Protein AF-0000000072995936 (afdb_homodimer)

Radius of gyration: 17.54 Å; Cα contacts (8 Å, |Δi|>4): 555; chains: 2; bounding box: 49×47×36 Å

pLDDT: mean 97.27, std 4.83, range [60.5, 98.94]

Organism: Rhizopus oryzae (NCBI:txid64495)

Foldseek 3Di:
DADPDAAEAEDQDCVQQVCCCCLQQPKDWPDKDDPDVPGKIWTWIDDPRHIYIYTNDPPPDAHQAEDEAEDADQQVSQVSNVVSVADWPAHWDADPVAWTWTWHATPRNYIYIYIYGDD/DADDDAAEAEDQDCVQQVCCCCLQQPKDWPDKDDPDVPGKIWTWIDDPRHIYIYTNDPPPDAHQAEDEAEDADQQVSQVSNVVSVADWPAHFDADPVAWTWTWHATPRNYIYIYIYGDD

Nearest PDB structures (foldseek):
  3itw-assembly1_B-2  TM=7.867E-01  e=3.029E-09  Micromonospora sp. ML1
  5ump-assembly1_B  TM=7.717E-01  e=2.176E-07  Streptomyces sp. CB03234
  3l7t-assembly2_C  TM=7.768E-01  e=1.686E-07  Streptococcus mutans
  5ujp-assembly1_B  TM=8.161E-01  e=2.030E-06  Streptomyces sp. CB03234
  2i7r-assembly1_B  TM=6.938E-01  e=8.358E-08  Streptococcus pneumoniae

InterPro domains:
  IPR000335 Bleomycin resistance protein [PF19581] (3-118)
  IPR000335 Bleomycin resistance protein [cd08349] (6-114)
  IPR029068 Glyoxalase/Bleomycin resistance protein/Dihydroxybiphenyl dioxygenase [G3DSA:3.10.180.10] (2-119)
  IPR029068 Glyoxalase/Bleomycin resistance protein/Dihydroxybiphenyl dioxygenase [SSF54593] (8-118)
  IPR037523 Vicinal oxygen chelate (VOC), core domain [PS51819] (1-117)

Sequence (238 aa):
MPQTVIPQLRMRHADTSLPFYVQGLGFVVDWEHRFEPGFPLFAQLTRDGQTLFLTEHTGDCEVGGAVYFIVEDGDALHRAFSAANVPIEQPPHDTEWGSREMLLRDPDGNRLRFATHADMPQTVIPQLRMRHADTSLPFYVQGLGFVVDWEHRFEPGFPLFAQLTRDGQTLFLTEHTGDCEVGGAVYFIVEDGDALHRAFSAANVPIEQPPHDTEWGSREMLLRDPDGNRLRFATHAD

Structure (mmCIF, N/CA/C/O backbone):
data_AF-0000000072995936-model_v1
#
loop_
_entity.id
_entity.type
_entity.pdbx_description
1 polymer 'Bleomycin resistance protein'
#
loop_
_atom_site.group_PDB
_atom_site.id
_atom_site.type_symbol
_atom_site.label_atom_id
_atom_site.label_alt_id
_atom_site.label_comp_id
_atom_site.label_asym_id
_atom_site.label_entity_id
_atom_site.label_seq_id
_atom_site.pdbx_PDB_ins_code
_atom_site.Cartn_x
_atom_site.Cartn_y
_atom_site.Cartn_z
_atom_site.occupancy
_atom_site.B_iso_or_equiv
_atom_site.auth_seq_id
_atom_site.auth_comp_id
_atom_site.auth_asym_id
_atom_site.auth_atom_id
_atom_site.pdbx_PDB_model_num
ATOM 1 N N . MET A 1 1 ? 5.805 -7.297 16.078 1 70.06 1 MET A N 1
ATOM 2 C CA . MET A 1 1 ? 6.309 -7.969 14.875 1 70.06 1 MET A CA 1
ATOM 3 C C . MET A 1 1 ? 6.617 -6.965 13.773 1 70.06 1 MET A C 1
ATOM 5 O O . MET A 1 1 ? 5.996 -5.902 13.703 1 70.06 1 MET A O 1
ATOM 9 N N . PRO A 1 2 ? 7.664 -7.191 13.07 1 90.19 2 PRO A N 1
ATOM 10 C CA . PRO A 1 2 ? 8.023 -6.242 12.016 1 90.19 2 PRO A CA 1
ATOM 11 C C . PRO A 1 2 ? 6.977 -6.16 10.906 1 90.19 2 PRO A C 1
ATOM 13 O O . PRO A 1 2 ? 6.234 -7.121 10.688 1 90.19 2 PRO A O 1
ATOM 16 N N . GLN A 1 3 ? 6.742 -4.996 10.414 1 97.06 3 GLN A N 1
ATOM 17 C CA . GLN A 1 3 ? 5.855 -4.797 9.273 1 97.06 3 GLN A CA 1
ATOM 18 C C . GLN A 1 3 ? 6.332 -5.582 8.055 1 97.06 3 GLN A C 1
ATOM 20 O O . GLN A 1 3 ? 7.5 -5.484 7.672 1 97.06 3 GLN A O 1
ATOM 25 N N . THR A 1 4 ? 5.422 -6.395 7.434 1 98.19 4 THR A N 1
ATOM 26 C CA . THR A 1 4 ? 5.844 -7.234 6.316 1 98.19 4 THR A CA 1
ATOM 27 C C . THR A 1 4 ? 5.121 -6.832 5.035 1 98.19 4 THR A C 1
ATOM 29 O O . THR A 1 4 ? 5.316 -7.453 3.984 1 98.19 4 THR A O 1
ATOM 32 N N . VAL A 1 5 ? 4.234 -5.887 5.062 1 98.69 5 VAL A N 1
ATOM 33 C CA . VAL A 1 5 ? 3.574 -5.285 3.908 1 98.69 5 VAL A CA 1
ATOM 34 C C . VAL A 1 5 ? 3.896 -3.795 3.846 1 98.69 5 VAL A C 1
ATOM 36 O O . VAL A 1 5 ? 3.578 -3.045 4.773 1 98.69 5 VAL A O 1
ATOM 39 N N . ILE A 1 6 ? 4.5 -3.412 2.832 1 98.88 6 ILE A N 1
ATOM 40 C CA . ILE A 1 6 ? 4.914 -2.016 2.746 1 98.88 6 ILE A CA 1
ATOM 41 C C . ILE A 1 6 ? 4.352 -1.391 1.472 1 98.88 6 ILE A C 1
ATOM 43 O O . ILE A 1 6 ? 4.754 -1.757 0.365 1 98.88 6 ILE A O 1
ATOM 47 N N . PRO A 1 7 ? 3.412 -0.45 1.623 1 98.94 7 PRO A N 1
ATOM 48 C CA . PRO A 1 7 ? 2.949 0.264 0.431 1 98.94 7 PRO A CA 1
ATOM 49 C C . PRO A 1 7 ? 4.027 1.162 -0.174 1 98.94 7 PRO A C 1
ATOM 51 O O . PRO A 1 7 ? 4.84 1.733 0.556 1 98.94 7 PRO A O 1
ATOM 54 N N . GLN A 1 8 ? 4.035 1.207 -1.42 1 98.94 8 GLN A N 1
ATOM 55 C CA . GLN A 1 8 ? 4.887 2.127 -2.17 1 98.94 8 GLN A CA 1
ATOM 56 C C . GLN A 1 8 ? 4.055 3.189 -2.881 1 98.94 8 GLN A C 1
ATOM 58 O O . GLN A 1 8 ? 3.127 2.863 -3.623 1 98.94 8 GLN A O 1
ATOM 63 N N . LEU A 1 9 ? 4.363 4.43 -2.645 1 98.94 9 LEU A N 1
ATOM 64 C CA . LEU A 1 9 ? 3.646 5.527 -3.285 1 98.94 9 LEU A CA 1
ATOM 65 C C . LEU A 1 9 ? 4.566 6.305 -4.223 1 98.94 9 LEU A C 1
ATOM 67 O O . LEU A 1 9 ? 5.738 6.527 -3.902 1 98.94 9 LEU A O 1
ATOM 71 N N . ARG A 1 10 ? 4.016 6.695 -5.344 1 98.88 10 ARG A N 1
ATOM 72 C CA . ARG A 1 10 ? 4.738 7.477 -6.344 1 98.88 10 ARG A CA 1
ATOM 73 C C . ARG A 1 10 ? 4.801 8.945 -5.949 1 98.88 10 ARG A C 1
ATOM 75 O O . ARG A 1 10 ? 3.791 9.531 -5.543 1 98.88 10 ARG A O 1
ATOM 82 N N . MET A 1 11 ? 5.879 9.5 -5.98 1 98.44 11 MET A N 1
ATOM 83 C CA . MET A 1 11 ? 6.039 10.953 -5.961 1 98.44 11 MET A CA 1
ATOM 84 C C . MET A 1 11 ? 6.637 11.453 -7.27 1 98.44 11 MET A C 1
ATOM 86 O O . MET A 1 11 ? 7.574 10.852 -7.801 1 98.44 11 MET A O 1
ATOM 90 N N . ARG A 1 12 ? 6.176 12.555 -7.836 1 98.44 12 ARG A N 1
ATOM 91 C CA . ARG A 1 12 ? 6.719 13.133 -9.062 1 98.44 12 ARG A CA 1
ATOM 92 C C . ARG A 1 12 ? 7.926 14.016 -8.758 1 98.44 12 ARG A C 1
ATOM 94 O O . ARG A 1 12 ? 8.875 14.062 -9.539 1 98.44 12 ARG A O 1
ATOM 101 N N . HIS A 1 13 ? 7.809 14.75 -7.633 1 97.7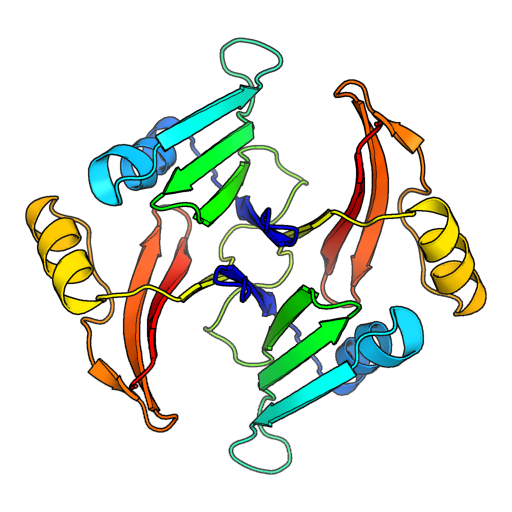5 13 HIS A N 1
ATOM 102 C CA . HIS A 1 13 ? 8.867 15.656 -7.207 1 97.75 13 HIS A CA 1
ATOM 103 C C . HIS A 1 13 ? 9.148 15.516 -5.715 1 97.75 13 HIS A C 1
ATOM 105 O O . HIS A 1 13 ? 8.352 15.961 -4.887 1 97.75 13 HIS A O 1
ATOM 111 N N . ALA A 1 14 ? 10.289 14.969 -5.449 1 97.88 14 ALA A N 1
ATOM 112 C CA . ALA A 1 14 ? 10.656 14.711 -4.059 1 97.88 14 ALA A CA 1
ATOM 113 C C . ALA A 1 14 ? 10.688 16 -3.254 1 97.88 14 ALA A C 1
ATOM 115 O O . ALA A 1 14 ? 10.305 16.031 -2.082 1 97.88 14 ALA A O 1
ATOM 116 N N . ASP A 1 15 ? 11.125 17.078 -3.869 1 97.12 15 ASP A N 1
ATOM 117 C CA . ASP A 1 15 ? 11.305 18.359 -3.188 1 97.12 15 ASP A CA 1
ATOM 118 C C . ASP A 1 15 ? 9.977 18.875 -2.639 1 97.12 15 ASP A C 1
ATOM 120 O O . ASP A 1 15 ? 9.953 19.625 -1.66 1 97.12 15 ASP A O 1
ATOM 124 N N . THR A 1 16 ? 8.938 18.484 -3.248 1 97.56 16 THR A N 1
ATOM 125 C CA . THR A 1 16 ? 7.617 18.922 -2.814 1 97.56 16 THR A CA 1
ATOM 126 C C . THR A 1 16 ? 6.961 17.859 -1.939 1 97.56 16 THR A C 1
ATOM 128 O O . THR A 1 16 ? 6.328 18.172 -0.932 1 97.56 16 THR A O 1
ATOM 131 N N . SER A 1 17 ? 7.137 16.625 -2.244 1 98.5 17 SER A N 1
ATOM 132 C CA . SER A 1 17 ? 6.41 15.539 -1.594 1 98.5 17 SER A CA 1
ATOM 133 C C . SER A 1 17 ? 7.031 15.18 -0.247 1 98.5 17 SER A C 1
ATOM 135 O O . SER A 1 17 ? 6.316 14.953 0.731 1 98.5 17 SER A O 1
ATOM 137 N N . LEU A 1 18 ? 8.32 15.109 -0.203 1 98.5 18 LEU A N 1
ATOM 138 C CA . LEU A 1 18 ? 8.977 14.641 1.011 1 98.5 18 LEU A CA 1
ATOM 139 C C . LEU A 1 18 ? 8.664 15.555 2.189 1 98.5 18 LEU A C 1
ATOM 141 O O . LEU A 1 18 ? 8.328 15.078 3.275 1 98.5 18 LEU A O 1
ATOM 145 N N . PRO A 1 19 ? 8.695 16.938 2.039 1 98.69 19 PRO A N 1
ATOM 146 C CA . PRO A 1 19 ? 8.328 17.812 3.156 1 98.69 19 PRO A CA 1
ATOM 147 C C . PRO A 1 19 ? 6.895 17.594 3.631 1 98.69 19 PRO A C 1
ATOM 149 O O . PRO A 1 19 ? 6.609 17.734 4.824 1 98.69 19 PRO A O 1
ATOM 152 N N . PHE A 1 20 ? 6.031 17.297 2.723 1 98.88 20 PHE A N 1
ATOM 153 C CA . PHE A 1 20 ? 4.66 16.984 3.105 1 98.88 20 PHE A CA 1
ATOM 154 C C . PHE A 1 20 ? 4.625 15.844 4.109 1 98.88 20 PHE A C 1
ATOM 156 O O . PHE A 1 20 ? 3.943 15.922 5.133 1 98.88 20 PHE A O 1
ATOM 163 N N . TYR A 1 21 ? 5.336 14.781 3.906 1 98.88 21 TYR A N 1
ATOM 164 C CA . TYR A 1 21 ? 5.328 13.602 4.762 1 98.88 21 TYR A CA 1
ATOM 165 C C . TYR A 1 21 ? 6.121 13.852 6.039 1 98.88 21 TYR A C 1
ATOM 167 O O . TYR A 1 21 ? 5.711 13.43 7.125 1 98.88 21 TYR A O 1
ATOM 175 N N . VAL A 1 22 ? 7.254 14.508 5.938 1 98.81 22 VAL A N 1
ATOM 176 C CA . VAL A 1 22 ? 8.164 14.648 7.07 1 98.81 22 VAL A CA 1
ATOM 177 C C . VAL A 1 22 ? 7.707 15.805 7.957 1 98.81 22 VAL A C 1
ATOM 179 O O . VAL A 1 22 ? 7.371 15.602 9.125 1 98.81 22 VAL A O 1
ATOM 182 N N . GLN A 1 23 ? 7.609 17 7.398 1 98.56 23 GLN A N 1
ATOM 183 C CA . GLN A 1 23 ? 7.215 18.156 8.172 1 98.56 23 GLN A CA 1
ATOM 184 C C . GLN A 1 23 ? 5.707 18.172 8.422 1 98.56 23 GLN A C 1
ATOM 186 O O . GLN A 1 23 ? 5.254 18.562 9.508 1 98.56 23 GLN A O 1
ATOM 191 N N . GLY A 1 24 ? 4.965 17.75 7.492 1 98.69 24 GLY A N 1
ATOM 192 C CA . GLY A 1 24 ? 3.514 17.797 7.594 1 98.69 24 GLY A CA 1
ATOM 193 C C . GLY A 1 24 ? 2.936 16.672 8.422 1 98.69 24 GLY A C 1
ATOM 194 O O . GLY A 1 24 ? 2.16 16.906 9.352 1 98.69 24 GLY A O 1
ATOM 195 N N . LEU A 1 25 ? 3.344 15.477 8.078 1 98.81 25 LEU A N 1
ATOM 196 C CA . LEU A 1 25 ? 2.652 14.32 8.641 1 98.81 25 LEU A CA 1
ATOM 197 C C . LEU A 1 25 ? 3.453 13.719 9.789 1 98.81 25 LEU A C 1
ATOM 199 O O . LEU A 1 25 ? 2.953 12.852 10.508 1 98.81 25 LEU A O 1
ATOM 203 N N . GLY A 1 26 ? 4.688 14.078 9.914 1 98.69 26 GLY A N 1
ATOM 204 C CA . GLY A 1 26 ? 5.469 13.625 11.055 1 98.69 26 GLY A CA 1
ATOM 205 C C . GLY A 1 26 ? 6.211 12.328 10.781 1 98.69 26 GLY A C 1
ATOM 206 O O . GLY A 1 26 ? 6.688 11.672 11.711 1 98.69 26 GLY A O 1
ATOM 207 N N . PHE A 1 27 ? 6.301 11.914 9.539 1 98.88 27 PHE A N 1
ATOM 208 C CA . PHE A 1 27 ? 7.137 10.773 9.195 1 98.88 27 PHE A CA 1
ATOM 209 C C . PHE A 1 27 ? 8.617 11.117 9.359 1 98.88 27 PHE A C 1
ATOM 211 O O . PHE A 1 27 ? 9 12.281 9.234 1 98.88 27 PHE A O 1
ATOM 218 N N . VAL A 1 28 ? 9.359 10.086 9.594 1 98.75 28 VAL A N 1
ATOM 219 C CA . VAL A 1 28 ? 10.812 10.203 9.609 1 98.75 28 VAL A CA 1
ATOM 220 C C . VAL A 1 28 ? 11.414 9.406 8.453 1 98.75 28 VAL A C 1
ATOM 222 O O . VAL A 1 28 ? 10.938 8.312 8.133 1 98.75 28 VAL A O 1
ATOM 225 N N . VAL A 1 29 ? 12.445 9.953 7.836 1 98.81 29 VAL A N 1
ATOM 226 C CA . VAL A 1 29 ? 13.172 9.227 6.797 1 98.81 29 VAL A CA 1
ATOM 227 C C . VAL A 1 29 ? 14.133 8.227 7.434 1 98.81 29 VAL A C 1
ATOM 229 O O . VAL A 1 29 ? 15.039 8.609 8.172 1 98.81 29 VAL A O 1
ATOM 232 N N . ASP A 1 30 ? 13.891 7.012 7.121 1 98.75 30 ASP A N 1
ATOM 233 C CA . ASP A 1 30 ? 14.797 5.988 7.629 1 98.75 30 ASP A CA 1
ATOM 234 C C . ASP A 1 30 ? 16.078 5.938 6.801 1 98.75 30 ASP A C 1
ATOM 236 O O . ASP A 1 30 ? 17.188 5.855 7.355 1 98.75 30 ASP A O 1
ATOM 240 N N . TRP A 1 31 ? 15.906 5.855 5.527 1 98.31 31 TRP A N 1
ATOM 241 C CA . TRP A 1 31 ? 17.016 5.891 4.578 1 98.31 31 TRP A CA 1
ATOM 242 C C . TRP A 1 31 ? 16.531 6.348 3.201 1 98.31 31 TRP A C 1
ATOM 244 O O . TRP A 1 31 ? 15.336 6.301 2.906 1 98.31 31 TRP A O 1
ATOM 254 N N . GLU A 1 32 ? 17.453 6.855 2.422 1 97.81 32 GLU A N 1
ATOM 255 C CA . GLU A 1 32 ? 17.25 7.316 1.053 1 97.81 32 GLU A CA 1
ATOM 256 C C . GLU A 1 32 ? 18.266 6.703 0.103 1 97.81 32 GLU A C 1
ATOM 258 O O . GLU A 1 32 ? 19.391 6.398 0.506 1 97.81 32 GLU A O 1
ATOM 263 N N . HIS A 1 33 ? 17.781 6.492 -1.025 1 97.38 33 HIS A N 1
ATOM 264 C CA . HIS A 1 33 ? 18.703 6.062 -2.078 1 97.38 33 HIS A CA 1
ATOM 265 C C . HIS A 1 33 ? 18.531 6.914 -3.332 1 97.38 33 HIS A C 1
ATOM 267 O O . HIS A 1 33 ? 17.422 7.141 -3.793 1 97.38 33 HIS A O 1
ATOM 273 N N . ARG A 1 34 ? 19.672 7.434 -3.91 1 96.25 34 ARG A N 1
ATOM 274 C CA . ARG A 1 34 ? 19.828 8.086 -5.203 1 96.25 34 ARG A CA 1
ATOM 275 C C . ARG A 1 34 ? 21.094 7.621 -5.914 1 96.25 34 ARG A C 1
ATOM 277 O O . ARG A 1 34 ? 22.141 7.496 -5.289 1 96.25 34 ARG A O 1
ATOM 284 N N . PHE A 1 35 ? 20.906 7.406 -7.207 1 95.25 35 PHE A N 1
ATOM 285 C CA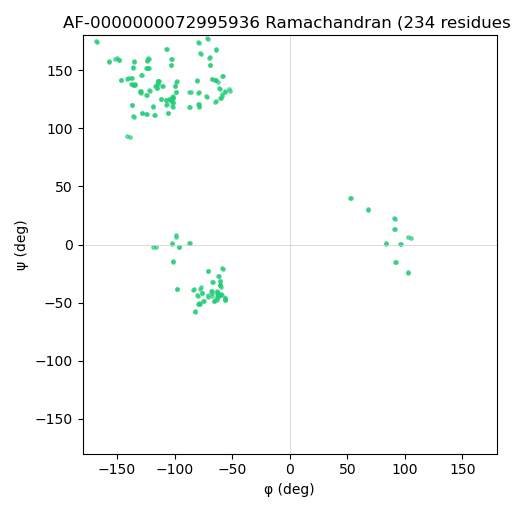 . PHE A 1 35 ? 22.109 7.004 -7.941 1 95.25 35 PHE A CA 1
ATOM 286 C C . PHE A 1 35 ? 23.109 8.148 -8.008 1 95.25 35 PHE A C 1
ATOM 288 O O . PHE A 1 35 ? 24.312 7.93 -7.848 1 95.25 35 PHE A O 1
ATOM 295 N N . GLU A 1 36 ? 22.641 9.344 -8.25 1 95.5 36 GLU A N 1
ATOM 296 C CA . GLU A 1 36 ? 23.422 10.578 -8.281 1 95.5 36 GLU A CA 1
ATOM 297 C C . GLU A 1 36 ? 22.562 11.781 -7.898 1 95.5 36 GLU A C 1
ATOM 299 O O . GLU A 1 36 ? 21.328 11.703 -7.91 1 95.5 36 GLU A O 1
ATOM 304 N N . PRO A 1 37 ? 23.328 12.844 -7.496 1 93.31 37 PRO A N 1
ATOM 305 C CA . PRO A 1 37 ? 22.547 14.047 -7.227 1 93.31 37 PRO A CA 1
ATOM 306 C C . PRO A 1 37 ? 21.625 14.422 -8.383 1 93.31 37 PRO A C 1
ATOM 308 O O . PRO A 1 37 ? 22.031 14.375 -9.547 1 93.31 37 PRO A O 1
ATOM 311 N N . GLY A 1 38 ? 20.422 14.695 -8.125 1 93.25 38 GLY A N 1
ATOM 312 C CA . GLY A 1 38 ? 19.469 15.117 -9.133 1 93.25 38 GLY A CA 1
ATOM 313 C C . GLY A 1 38 ? 18.688 13.953 -9.734 1 93.25 38 GLY A C 1
ATOM 314 O O . GLY A 1 38 ? 17.734 14.164 -10.484 1 93.25 38 GLY A O 1
ATOM 315 N N . PHE A 1 39 ? 19.172 12.734 -9.508 1 97 39 PHE A N 1
ATOM 316 C CA . PHE A 1 39 ? 18.453 11.562 -9.992 1 97 39 PHE A CA 1
ATOM 317 C C . PHE A 1 39 ? 17.266 11.25 -9.094 1 97 39 PHE A C 1
ATOM 319 O O . PHE A 1 39 ? 17.172 11.758 -7.973 1 97 39 PHE A O 1
ATOM 326 N N . PRO A 1 40 ? 16.359 10.43 -9.578 1 98.19 40 PRO A N 1
ATOM 327 C CA . PRO A 1 40 ? 15.141 10.133 -8.805 1 98.19 40 PRO A CA 1
ATOM 328 C C . PRO A 1 40 ? 15.445 9.531 -7.441 1 98.19 40 PRO A C 1
ATOM 330 O O . PRO A 1 40 ? 16.359 8.719 -7.309 1 98.19 40 PRO A O 1
ATOM 333 N N . LEU A 1 41 ? 14.656 9.875 -6.551 1 98.62 41 LEU A N 1
ATOM 334 C CA . LEU A 1 41 ? 14.82 9.477 -5.156 1 98.62 41 LEU A CA 1
ATOM 335 C C . LEU A 1 41 ? 13.914 8.305 -4.816 1 98.62 41 LEU A C 1
ATOM 337 O O . LEU A 1 41 ? 12.75 8.273 -5.227 1 98.62 41 LEU A O 1
ATOM 341 N N . PHE A 1 42 ? 14.445 7.336 -4.094 1 98.75 42 PHE A N 1
ATOM 342 C CA . PHE A 1 42 ? 13.68 6.336 -3.357 1 98.75 42 PHE A CA 1
ATOM 343 C C . PHE A 1 42 ? 13.898 6.48 -1.855 1 98.75 42 PHE A C 1
ATOM 345 O O . PHE A 1 42 ? 15.031 6.648 -1.401 1 98.75 42 PHE A O 1
ATOM 352 N N . ALA A 1 43 ? 12.859 6.438 -1.034 1 98.81 43 ALA A N 1
ATOM 353 C CA . ALA A 1 43 ? 13 6.629 0.406 1 98.81 43 ALA A CA 1
ATOM 354 C C . ALA A 1 43 ? 12.094 5.68 1.18 1 98.81 43 ALA A C 1
ATOM 356 O O . ALA A 1 43 ? 10.977 5.391 0.744 1 98.81 43 ALA A O 1
ATOM 357 N N . GLN A 1 44 ? 12.57 5.195 2.291 1 98.88 44 GLN A N 1
ATOM 358 C CA . GLN A 1 44 ? 11.727 4.57 3.303 1 98.88 44 GLN A CA 1
ATOM 359 C C . GLN A 1 44 ? 11.414 5.547 4.438 1 98.88 44 GLN A C 1
ATOM 361 O O . GLN A 1 44 ? 12.32 6.211 4.953 1 98.88 44 GLN A O 1
ATOM 366 N N . LEU A 1 45 ? 10.148 5.652 4.801 1 98.94 45 LEU A N 1
ATOM 367 C CA . LEU A 1 45 ? 9.703 6.504 5.895 1 98.94 45 LEU A CA 1
ATOM 368 C C . LEU A 1 45 ? 8.953 5.688 6.945 1 98.94 45 LEU A C 1
ATOM 370 O O . LEU A 1 45 ? 8.305 4.691 6.617 1 98.94 45 LEU A O 1
ATOM 374 N N . THR A 1 46 ? 9 6.148 8.172 1 98.75 46 THR A N 1
ATOM 375 C CA . THR A 1 46 ? 8.234 5.531 9.25 1 98.75 46 THR A CA 1
ATOM 376 C C . THR A 1 46 ? 7.59 6.594 10.133 1 98.75 46 THR A C 1
ATOM 378 O O . THR A 1 46 ? 8.18 7.652 10.367 1 98.75 46 THR A O 1
ATOM 381 N N . ARG A 1 47 ? 6.512 6.426 10.594 1 98.38 47 ARG A N 1
ATOM 382 C CA . ARG A 1 47 ? 5.832 7.172 11.648 1 98.38 47 ARG A CA 1
ATOM 383 C C . ARG A 1 47 ? 5.121 6.23 12.609 1 98.38 47 ARG A C 1
ATOM 385 O O . ARG A 1 47 ? 4.258 5.449 12.203 1 98.38 47 ARG A O 1
ATOM 392 N N . ASP A 1 48 ? 5.492 6.277 13.891 1 96.81 48 ASP A N 1
ATOM 393 C CA . ASP A 1 48 ? 4.871 5.465 14.938 1 96.81 48 ASP A CA 1
ATOM 394 C C . ASP A 1 48 ? 4.863 3.986 14.555 1 96.81 48 ASP A C 1
ATOM 396 O O . ASP A 1 48 ? 3.84 3.312 14.672 1 96.81 48 ASP A O 1
ATOM 400 N N . GLY A 1 49 ? 5.953 3.549 13.969 1 96.88 49 GLY A N 1
ATOM 401 C CA . GLY A 1 49 ? 6.145 2.145 13.641 1 96.88 49 GLY A CA 1
ATOM 402 C C . GLY A 1 49 ? 5.5 1.745 12.328 1 96.88 49 GLY A C 1
ATOM 403 O O . GLY A 1 49 ? 5.547 0.577 11.938 1 96.88 49 GLY A O 1
ATOM 404 N N . GLN A 1 50 ? 4.867 2.65 11.602 1 98.56 50 GLN A N 1
ATOM 405 C CA . GLN A 1 50 ? 4.238 2.359 10.32 1 98.56 50 GLN A CA 1
ATOM 406 C C . GLN A 1 50 ? 5.117 2.818 9.156 1 98.56 50 GLN A C 1
ATOM 408 O O . GLN A 1 50 ? 5.461 4 9.062 1 98.56 50 GLN A O 1
ATOM 413 N N . THR A 1 51 ? 5.41 1.92 8.234 1 98.81 51 THR A N 1
ATOM 414 C CA . THR A 1 51 ? 6.414 2.127 7.199 1 98.81 51 THR A CA 1
ATOM 415 C C . THR A 1 51 ? 5.754 2.258 5.828 1 98.81 51 THR A C 1
ATOM 417 O O . THR A 1 51 ? 4.824 1.518 5.508 1 98.81 51 THR A O 1
ATOM 420 N N . LEU A 1 52 ? 6.195 3.189 5.047 1 98.69 52 LEU A N 1
ATOM 421 C CA . LEU A 1 52 ? 5.875 3.232 3.627 1 98.69 52 LEU A CA 1
ATOM 422 C C . LEU A 1 52 ? 7.113 3.549 2.797 1 98.69 52 LEU A C 1
ATOM 424 O O . LEU A 1 52 ? 8.109 4.039 3.328 1 98.69 52 LEU A O 1
ATOM 428 N N . PHE A 1 53 ? 7.094 3.193 1.547 1 98.94 53 PHE A N 1
ATOM 429 C CA . PHE A 1 53 ? 8.07 3.615 0.555 1 98.94 53 PHE A CA 1
ATOM 430 C C . PHE A 1 53 ? 7.535 4.777 -0.275 1 98.94 53 PHE A C 1
ATOM 432 O O . PHE A 1 53 ? 6.363 4.789 -0.65 1 98.94 53 PHE A O 1
ATOM 439 N N . LEU A 1 54 ? 8.391 5.711 -0.562 1 98.94 54 LEU A N 1
ATOM 440 C CA . LEU A 1 54 ? 8.148 6.742 -1.569 1 98.94 54 LEU A CA 1
ATOM 441 C C . LEU A 1 54 ? 9.156 6.625 -2.709 1 98.94 54 LEU A C 1
ATOM 443 O O . LEU A 1 54 ? 10.352 6.422 -2.473 1 98.94 54 LEU A O 1
ATOM 447 N N . THR A 1 55 ? 8.672 6.75 -3.922 1 98.88 55 THR A N 1
ATOM 448 C CA . THR A 1 55 ? 9.594 6.605 -5.043 1 98.88 55 THR A CA 1
ATOM 449 C C . THR A 1 55 ? 9.344 7.691 -6.086 1 98.88 55 THR A C 1
ATOM 451 O O . THR A 1 55 ? 8.203 7.953 -6.461 1 98.88 55 THR A O 1
ATOM 454 N N . GLU A 1 56 ? 10.414 8.234 -6.57 1 98.75 56 GLU A N 1
ATOM 455 C CA . GLU A 1 56 ? 10.391 9.203 -7.664 1 98.75 56 GLU A CA 1
ATOM 456 C C . GLU A 1 56 ? 10.641 8.523 -9.008 1 98.75 56 GLU A C 1
ATOM 458 O O . GLU A 1 56 ? 10.633 9.18 -10.047 1 98.75 56 GLU A O 1
ATOM 463 N N . HIS A 1 57 ? 10.875 7.223 -8.992 1 98.25 57 HIS A N 1
ATOM 464 C CA . HIS A 1 57 ? 11.242 6.496 -10.203 1 98.25 57 HIS A CA 1
ATOM 465 C C . HIS A 1 57 ? 10.016 6.199 -11.062 1 98.25 57 HIS A C 1
ATOM 467 O O . HIS A 1 57 ? 9.094 5.512 -10.617 1 98.25 57 HIS A O 1
ATOM 473 N N . THR A 1 58 ? 10.133 6.73 -12.266 1 96.88 58 THR A N 1
ATOM 474 C CA . THR A 1 58 ? 9.117 6.328 -13.234 1 96.88 58 THR A CA 1
ATOM 475 C C . THR A 1 58 ? 9.164 4.82 -13.477 1 96.88 58 THR A C 1
ATOM 477 O O . THR A 1 58 ? 10.25 4.246 -13.602 1 96.88 58 THR A O 1
ATOM 480 N N . GLY A 1 59 ? 8.086 4.191 -13.492 1 96.56 59 GLY A N 1
ATOM 481 C CA . GLY A 1 59 ? 8.062 2.758 -13.742 1 96.56 59 GLY A CA 1
ATOM 482 C C . GLY A 1 59 ? 7.859 1.933 -12.492 1 96.56 59 GLY A C 1
ATOM 483 O O . GLY A 1 59 ? 7.465 0.767 -12.562 1 96.56 59 GLY A O 1
ATOM 484 N N . ASP A 1 60 ? 8.227 2.516 -11.344 1 98.19 60 ASP A N 1
ATOM 485 C CA . ASP A 1 60 ? 8.008 1.812 -10.078 1 98.19 60 ASP A CA 1
ATOM 486 C C . ASP A 1 60 ? 6.52 1.644 -9.797 1 98.19 60 ASP A C 1
ATOM 488 O O . ASP A 1 60 ? 6.082 0.571 -9.375 1 98.19 60 ASP A O 1
ATOM 492 N N . CYS A 1 61 ? 5.766 2.678 -9.914 1 98.75 61 CYS A N 1
ATOM 493 C CA . CYS A 1 61 ? 4.316 2.744 -9.758 1 98.75 61 CYS A CA 1
ATOM 494 C C . CYS A 1 61 ? 3.773 4.074 -10.266 1 98.75 61 CYS A C 1
ATOM 496 O O . CYS A 1 61 ? 4.535 4.918 -10.742 1 98.75 61 CYS A O 1
ATOM 498 N N . GLU A 1 62 ? 2.467 4.219 -10.289 1 98.69 62 GLU A N 1
ATOM 499 C CA . GLU A 1 62 ? 1.805 5.434 -10.758 1 98.69 62 GLU A CA 1
ATOM 500 C C . GLU A 1 62 ? 1.325 6.293 -9.594 1 98.69 62 GLU A C 1
ATOM 502 O O . GLU A 1 62 ? 1.184 5.801 -8.469 1 98.69 62 GLU A O 1
ATOM 507 N N . VAL A 1 63 ? 1.091 7.609 -9.844 1 98.69 63 VAL A N 1
ATOM 508 C CA . VAL A 1 63 ? 0.527 8.484 -8.828 1 98.69 63 VAL A CA 1
ATOM 509 C C . VAL A 1 63 ? -0.928 8.109 -8.562 1 98.69 63 VAL A C 1
ATOM 511 O O . VAL A 1 63 ? -1.55 7.414 -9.375 1 98.69 63 VAL A O 1
ATOM 514 N N . GLY A 1 64 ? -1.438 8.531 -7.438 1 98.75 64 GLY A N 1
ATOM 515 C CA . GLY A 1 64 ? -2.832 8.273 -7.113 1 98.75 64 GLY A CA 1
ATOM 516 C C . GLY A 1 64 ? -3.037 6.977 -6.348 1 98.75 64 GLY A C 1
ATOM 517 O O . GLY A 1 64 ? -4.098 6.355 -6.441 1 98.75 64 GLY A O 1
ATOM 518 N N . GLY A 1 65 ? -2.016 6.477 -5.668 1 98.88 65 GLY A N 1
ATOM 519 C CA . GLY A 1 65 ? -2.16 5.316 -4.805 1 98.88 65 GLY A CA 1
ATOM 520 C C . GLY A 1 65 ? -2.936 5.609 -3.535 1 98.88 65 GLY A C 1
ATOM 521 O O . GLY A 1 65 ? -3.375 6.742 -3.318 1 98.88 65 GLY A O 1
ATOM 522 N N . ALA A 1 66 ? -3.152 4.574 -2.715 1 98.94 66 ALA A N 1
ATOM 523 C CA . ALA A 1 66 ? -3.908 4.742 -1.476 1 98.94 66 ALA A CA 1
ATOM 524 C C . ALA A 1 66 ? -3.389 3.809 -0.385 1 98.94 66 ALA A C 1
ATOM 526 O O . ALA A 1 66 ? -3.039 2.656 -0.659 1 98.94 66 ALA A O 1
ATOM 527 N N . VAL A 1 67 ? -3.359 4.312 0.79 1 98.94 67 VAL A N 1
ATOM 528 C CA . VAL A 1 67 ? -2.943 3.562 1.972 1 98.94 67 VAL A CA 1
ATOM 529 C C . VAL A 1 67 ? -3.922 3.818 3.115 1 98.94 67 VAL A C 1
ATOM 531 O O . VAL A 1 67 ? -4.359 4.953 3.324 1 98.94 67 VAL A O 1
ATOM 534 N N . TYR A 1 68 ? -4.258 2.791 3.816 1 98.88 68 TYR A N 1
ATOM 535 C CA . TYR A 1 68 ? -5.074 2.811 5.023 1 98.88 68 TYR A CA 1
ATOM 536 C C . TYR A 1 68 ? -4.223 2.574 6.266 1 98.88 68 TYR A C 1
ATOM 538 O O . TYR A 1 68 ? -3.662 1.491 6.441 1 98.88 68 TYR A O 1
ATOM 546 N N . PHE A 1 69 ? -4.113 3.594 7.109 1 98.81 69 PHE A N 1
ATOM 547 C CA . PHE A 1 69 ? -3.354 3.514 8.352 1 98.81 69 PHE A CA 1
ATOM 548 C C . PHE A 1 69 ? -4.285 3.314 9.539 1 98.81 69 PHE A C 1
ATOM 550 O O . PHE A 1 69 ? -5.18 4.129 9.781 1 98.81 69 PHE A O 1
ATOM 557 N N . ILE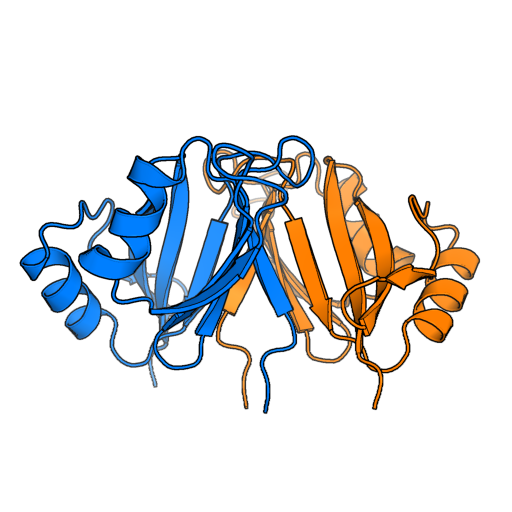 A 1 70 ? -4.082 2.26 10.273 1 98.56 70 ILE A N 1
ATOM 558 C CA . ILE A 1 70 ? -4.773 2.088 11.547 1 98.56 70 ILE A CA 1
ATOM 559 C C . ILE A 1 70 ? -3.977 2.764 12.664 1 98.56 70 ILE A C 1
ATOM 561 O O . ILE A 1 70 ? -2.824 2.408 12.914 1 98.56 70 ILE A O 1
ATOM 565 N N . VAL A 1 71 ? -4.562 3.746 13.297 1 98.38 71 VAL A N 1
ATOM 566 C CA . VAL A 1 71 ? -3.848 4.539 14.297 1 98.38 71 VAL A CA 1
ATOM 567 C C . VAL A 1 71 ? -4.598 4.5 15.625 1 98.38 71 VAL A C 1
ATOM 569 O O . VAL A 1 71 ? -5.789 4.176 15.664 1 98.38 71 VAL A O 1
ATOM 572 N N . GLU A 1 72 ? -3.91 4.781 16.672 1 96.81 72 GLU A N 1
ATOM 573 C CA . GLU A 1 72 ? -4.484 4.711 18 1 96.81 72 GLU A CA 1
ATOM 574 C C . GLU A 1 72 ? -5.484 5.84 18.234 1 96.81 72 GLU A C 1
ATOM 576 O O . GLU A 1 72 ? -6.539 5.629 18.844 1 96.81 72 GLU A O 1
ATOM 581 N N . ASP A 1 73 ? -5.141 7.023 17.859 1 97.75 73 ASP A N 1
ATOM 582 C CA . ASP A 1 73 ? -5.93 8.219 18.125 1 97.75 73 ASP A CA 1
ATOM 583 C C . ASP A 1 73 ? -5.945 9.148 16.906 1 97.75 73 ASP A C 1
ATOM 585 O O . ASP A 1 73 ? -5.121 10.062 16.797 1 97.75 73 ASP A O 1
ATOM 589 N N . GLY A 1 74 ? -6.996 8.969 16.047 1 98.19 74 GLY A N 1
ATOM 590 C CA . GLY A 1 74 ? -7.121 9.758 14.836 1 98.19 74 GLY A CA 1
ATOM 591 C C . GLY A 1 74 ? -7.383 11.227 15.102 1 98.19 74 GLY A C 1
ATOM 592 O O . GLY A 1 74 ? -6.945 12.086 14.336 1 98.19 74 GLY A O 1
ATOM 593 N N . ASP A 1 75 ? -8.086 11.516 16.172 1 98.38 75 ASP A N 1
ATOM 594 C CA . ASP A 1 75 ? -8.375 12.898 16.516 1 98.38 75 ASP A CA 1
ATOM 595 C C . ASP A 1 75 ? -7.109 13.641 16.922 1 98.38 75 ASP A C 1
ATOM 597 O O . ASP A 1 75 ? -6.926 14.812 16.578 1 98.38 75 ASP A O 1
ATOM 601 N N . ALA A 1 76 ? -6.273 12.953 17.656 1 98.31 76 ALA A N 1
ATOM 602 C CA . ALA A 1 76 ? -4.992 13.555 18.031 1 98.31 76 ALA A CA 1
ATOM 603 C C . ALA A 1 76 ? -4.141 13.836 16.797 1 98.31 76 ALA A C 1
ATOM 605 O O . ALA A 1 76 ? -3.504 14.883 16.688 1 98.31 76 ALA A O 1
ATOM 606 N N . LEU A 1 77 ? -4.105 12.914 15.867 1 98.38 77 LEU A N 1
ATOM 60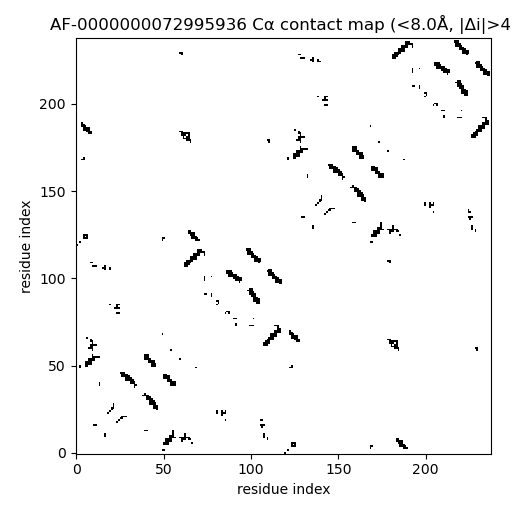7 C CA . LEU A 1 77 ? -3.367 13.125 14.625 1 98.38 77 LEU A CA 1
ATOM 608 C C . LEU A 1 77 ? -3.939 14.297 13.844 1 98.38 77 LEU A C 1
ATOM 610 O O . LEU A 1 77 ? -3.189 15.094 13.273 1 98.38 77 LEU A O 1
ATOM 614 N N . HIS A 1 78 ? -5.242 14.336 13.828 1 98.62 78 HIS A N 1
ATOM 615 C CA . HIS A 1 78 ? -5.898 15.445 13.148 1 98.62 78 HIS A CA 1
ATOM 616 C C . HIS A 1 78 ? -5.434 16.797 13.703 1 98.62 78 HIS A C 1
ATOM 618 O O . HIS A 1 78 ? -5.121 17.703 12.945 1 98.62 78 HIS A O 1
ATOM 624 N N . ARG A 1 79 ? -5.426 16.891 14.969 1 98.62 79 ARG A N 1
ATOM 625 C CA . ARG A 1 79 ? -4.961 18.125 15.602 1 98.62 79 ARG A CA 1
ATOM 626 C C . ARG A 1 79 ? -3.518 18.422 15.219 1 98.62 79 ARG A C 1
ATOM 628 O O . ARG A 1 79 ? -3.184 19.562 14.883 1 98.62 79 ARG A O 1
ATOM 635 N N . ALA A 1 80 ? -2.693 17.406 15.219 1 98.56 80 ALA A N 1
ATOM 636 C CA . ALA A 1 80 ? -1.286 17.578 14.875 1 98.56 80 ALA A CA 1
ATOM 637 C C . ALA A 1 80 ? -1.131 18.031 13.422 1 98.56 80 ALA A C 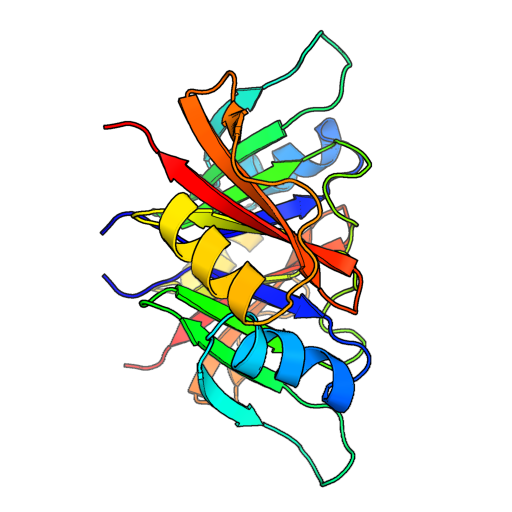1
ATOM 639 O O . ALA A 1 80 ? -0.355 18.938 13.125 1 98.56 80 ALA A O 1
ATOM 640 N N . PHE A 1 81 ? -1.838 17.375 12.516 1 98.69 81 PHE A N 1
ATOM 641 C CA . PHE A 1 81 ? -1.766 17.703 11.102 1 98.69 81 PHE A CA 1
ATOM 642 C C . PHE A 1 81 ? -2.266 19.109 10.844 1 98.69 81 PHE A C 1
ATOM 644 O O . PHE A 1 81 ? -1.693 19.844 10.031 1 98.69 81 PHE A O 1
ATOM 651 N N . SER A 1 82 ? -3.328 19.5 11.508 1 98.25 82 SER A N 1
ATOM 652 C CA . SER A 1 82 ? -3.873 20.844 11.383 1 98.25 82 SER A CA 1
ATOM 653 C C . SER A 1 82 ? -2.873 21.891 11.859 1 98.25 82 SER A C 1
ATOM 655 O O . SER A 1 82 ? -2.68 22.922 11.211 1 98.25 82 SER A O 1
ATOM 657 N N . ALA A 1 83 ? -2.291 21.625 12.938 1 98.25 83 ALA A N 1
ATOM 658 C CA . ALA A 1 83 ? -1.294 22.531 13.492 1 98.25 83 ALA A CA 1
ATOM 659 C C . ALA A 1 83 ? -0.12 22.703 12.531 1 98.25 83 ALA A C 1
ATOM 661 O O . ALA A 1 83 ? 0.507 23.766 12.492 1 98.25 83 ALA A O 1
ATOM 662 N N . ALA A 1 84 ? 0.122 21.688 11.82 1 98.31 84 ALA A N 1
ATOM 663 C CA . ALA A 1 84 ? 1.204 21.719 10.836 1 98.31 84 ALA A CA 1
ATOM 664 C C . ALA A 1 84 ? 0.72 22.266 9.5 1 98.31 84 ALA A C 1
ATOM 666 O O . ALA A 1 84 ? 1.457 22.25 8.516 1 98.31 84 ALA A O 1
ATOM 667 N N . ASN A 1 85 ? -0.526 22.641 9.414 1 97.81 85 ASN A N 1
ATOM 668 C CA . ASN A 1 85 ? -1.147 23.25 8.242 1 97.81 85 ASN A CA 1
ATOM 669 C C . ASN A 1 85 ? -1.248 22.266 7.082 1 97.81 85 ASN A C 1
ATOM 671 O O . ASN A 1 85 ? -1.093 22.641 5.918 1 97.81 85 ASN A O 1
ATOM 675 N N . VAL A 1 86 ? -1.386 20.969 7.414 1 98.56 86 VAL A N 1
ATOM 676 C CA . VAL A 1 86 ? -1.641 19.953 6.398 1 98.56 86 VAL A CA 1
ATOM 677 C C . VAL A 1 86 ? -3.078 20.078 5.895 1 98.56 86 VAL A C 1
ATOM 679 O O . VAL A 1 86 ? -4.016 20.141 6.691 1 98.56 86 VAL A O 1
ATOM 682 N N . PRO A 1 87 ? -3.242 20.172 4.527 1 97.69 87 PRO A N 1
ATOM 683 C CA . PRO A 1 87 ? -4.617 20.156 4.031 1 97.69 87 PRO A CA 1
ATOM 684 C C . PRO A 1 87 ? -5.32 18.828 4.293 1 97.69 87 PRO A C 1
ATOM 686 O O . PRO A 1 87 ? -4.816 17.766 3.893 1 97.69 87 PRO A O 1
ATOM 689 N N . ILE A 1 88 ? -6.426 18.844 4.973 1 98.38 88 ILE A N 1
ATOM 690 C CA . ILE A 1 88 ? -7.207 17.656 5.281 1 98.38 88 ILE A CA 1
ATOM 691 C C . ILE A 1 88 ? -8.477 17.641 4.43 1 98.38 88 ILE A C 1
ATOM 693 O O . ILE A 1 88 ? -9.281 18.578 4.48 1 98.38 88 ILE A O 1
ATOM 697 N N . GLU A 1 89 ? -8.602 16.625 3.678 1 98.25 89 GLU A N 1
ATOM 698 C CA . GLU A 1 89 ? -9.734 16.531 2.76 1 98.25 89 GLU A CA 1
ATOM 699 C C . GLU A 1 89 ? -11.016 16.188 3.502 1 98.25 89 GLU A C 1
ATOM 701 O O . GLU A 1 89 ? -12.07 16.766 3.229 1 98.25 89 GLU A O 1
ATOM 706 N N . GLN A 1 90 ? -10.992 15.195 4.344 1 98.56 90 GLN A N 1
ATOM 707 C CA . GLN A 1 90 ? -12.109 14.805 5.203 1 98.56 90 GLN A CA 1
ATOM 708 C C . GLN A 1 90 ? -11.664 14.695 6.656 1 98.56 90 GLN A C 1
ATOM 710 O O . GLN A 1 90 ? -10.859 13.836 7.008 1 98.56 90 GLN A O 1
ATOM 715 N N . PRO A 1 91 ? -12.172 15.586 7.477 1 98.5 91 PRO A N 1
ATOM 716 C CA . PRO A 1 91 ? -11.828 15.469 8.898 1 98.5 91 PRO A CA 1
ATOM 717 C C . PRO A 1 91 ? -12.352 14.18 9.523 1 98.5 91 PRO A C 1
ATOM 719 O O . PRO A 1 91 ? -13.18 13.484 8.93 1 98.5 91 PRO A O 1
ATOM 722 N N . PRO A 1 92 ? -11.859 13.898 10.727 1 98.56 92 PRO A N 1
ATOM 723 C CA . PRO A 1 92 ? -12.32 12.664 11.367 1 98.56 92 PRO A CA 1
ATOM 724 C C . PRO A 1 92 ? -13.836 12.594 11.508 1 98.56 92 PRO A C 1
ATOM 726 O O . PRO A 1 92 ? -14.469 13.57 11.906 1 98.56 92 PRO A O 1
ATOM 729 N N . HIS A 1 93 ? -14.336 11.523 11.117 1 98.44 93 HIS A N 1
ATOM 730 C CA . HIS A 1 93 ? -15.758 11.234 11.25 1 98.44 93 HIS A CA 1
ATOM 731 C C . HIS A 1 93 ? -16 9.742 11.445 1 98.44 93 HIS A C 1
ATOM 733 O O . HIS A 1 93 ? -15.172 8.914 11.07 1 98.44 93 HIS A O 1
ATOM 739 N N . ASP A 1 94 ? -17.141 9.445 11.992 1 97.94 94 ASP A N 1
ATOM 740 C CA . ASP A 1 94 ? -17.516 8.047 12.203 1 97.94 94 ASP A CA 1
ATOM 741 C C . ASP A 1 94 ? -18.047 7.43 10.914 1 97.94 94 ASP A C 1
ATOM 743 O O . ASP A 1 94 ? -18.797 8.078 10.172 1 97.94 94 ASP A O 1
ATOM 747 N N . THR A 1 95 ? -17.672 6.172 10.711 1 96.75 95 THR A N 1
ATOM 748 C CA . THR A 1 95 ? -18.125 5.492 9.5 1 96.75 95 THR A CA 1
ATOM 749 C C . THR A 1 95 ? -19.188 4.449 9.836 1 96.75 95 THR A C 1
ATOM 751 O O . THR A 1 95 ? -19.344 4.066 11 1 96.75 95 THR A O 1
ATOM 754 N N . GLU A 1 96 ? -19.828 3.953 8.859 1 91.94 96 GLU A N 1
ATOM 755 C CA . GLU A 1 96 ? -20.859 2.936 9.016 1 91.94 96 GLU A CA 1
ATOM 756 C C . GLU A 1 96 ? -20.266 1.592 9.422 1 91.94 96 GLU A C 1
ATOM 758 O O . GLU A 1 96 ? -20.938 0.761 10.023 1 91.94 96 GLU A O 1
ATOM 763 N N . TRP A 1 97 ? -19.047 1.448 9.125 1 92.5 97 TRP A N 1
ATOM 764 C CA . TRP A 1 97 ? -18.422 0.162 9.406 1 92.5 97 TRP A CA 1
ATOM 765 C C . TRP A 1 97 ? -17.641 0.214 10.719 1 92.5 97 TRP A C 1
ATOM 767 O O . TRP A 1 97 ? -16.891 -0.714 11.039 1 92.5 97 TRP A O 1
ATOM 777 N N . GLY A 1 98 ? -17.703 1.244 11.461 1 94.31 98 GLY A N 1
ATOM 778 C CA . GLY A 1 98 ? -17.312 1.217 12.859 1 94.31 98 GLY A CA 1
ATOM 779 C C . GLY A 1 98 ? -15.977 1.878 13.117 1 94.31 98 GLY A C 1
ATOM 780 O O . GLY A 1 98 ? -15.445 1.81 14.227 1 94.31 98 GLY A O 1
ATOM 781 N N . SER A 1 99 ? -15.359 2.496 12.125 1 96.88 99 SER A N 1
ATOM 782 C CA . SER A 1 99 ? -14.117 3.23 12.328 1 96.88 99 SER A CA 1
ATOM 783 C C . SER A 1 99 ? -14.367 4.734 12.359 1 96.88 99 SER A C 1
ATOM 785 O O . SER A 1 99 ? -15.438 5.203 11.984 1 96.88 99 SER A O 1
ATOM 787 N N . ARG A 1 100 ? -13.508 5.461 13.008 1 98.44 100 ARG A N 1
ATOM 788 C CA . ARG A 1 100 ? -13.375 6.91 12.875 1 98.44 100 ARG A CA 1
ATOM 789 C C . ARG A 1 100 ? -12.18 7.27 12 1 98.44 100 ARG A C 1
ATOM 791 O O . ARG A 1 100 ? -11.047 6.906 12.305 1 98.44 100 ARG A O 1
ATOM 798 N N . GLU A 1 101 ? -12.453 7.957 10.891 1 98.69 101 GLU A N 1
ATOM 799 C CA . GLU A 1 101 ? -11.375 8.055 9.906 1 98.69 101 GLU A CA 1
ATOM 800 C C . GLU A 1 101 ? -11.258 9.469 9.352 1 98.69 101 GLU A C 1
ATOM 802 O O . GLU A 1 101 ? -12.242 10.211 9.32 1 98.69 101 GLU A O 1
ATOM 807 N N . MET A 1 102 ? -10.094 9.844 8.938 1 98.75 102 MET A N 1
ATOM 808 C CA . MET A 1 102 ? -9.812 11.062 8.18 1 98.75 102 MET A CA 1
ATOM 809 C C . MET A 1 102 ? -9.094 10.727 6.871 1 98.75 102 MET A C 1
ATOM 811 O O . MET A 1 102 ? -8.414 9.711 6.773 1 98.75 102 MET A O 1
ATOM 815 N N . LEU A 1 103 ? -9.281 11.555 5.871 1 98.81 103 LEU A N 1
ATOM 816 C CA . LEU A 1 103 ? -8.68 11.367 4.559 1 98.81 103 LEU A CA 1
ATOM 817 C C . LEU A 1 103 ? -7.863 12.594 4.156 1 98.81 103 LEU A C 1
ATOM 819 O O . LEU A 1 103 ? -8.336 13.727 4.289 1 98.81 103 LEU A O 1
ATOM 823 N N . LEU A 1 104 ? -6.652 12.312 3.773 1 98.44 104 LEU A N 1
ATOM 824 C CA . LEU A 1 104 ? -5.793 13.32 3.174 1 98.44 104 LEU A CA 1
ATOM 825 C C . LEU A 1 104 ? -5.32 12.883 1.792 1 98.44 104 LEU A C 1
ATOM 827 O O . LEU A 1 104 ? -5.316 11.688 1.48 1 98.44 104 LEU A O 1
ATOM 831 N N . ARG A 1 105 ? -4.879 13.875 1.011 1 98.56 105 ARG A N 1
ATOM 832 C CA . ARG A 1 105 ? -4.176 13.625 -0.245 1 98.56 105 ARG A CA 1
ATOM 833 C C . ARG A 1 105 ? -2.795 14.273 -0.233 1 98.56 105 ARG A C 1
ATOM 835 O O . ARG A 1 105 ? -2.646 15.422 0.173 1 98.56 105 ARG A O 1
ATOM 842 N N . ASP A 1 106 ? -1.835 13.508 -0.628 1 98.75 106 ASP A N 1
ATOM 843 C CA . ASP A 1 106 ? -0.499 14.094 -0.707 1 98.75 106 ASP A CA 1
ATOM 844 C C . ASP A 1 106 ? -0.336 14.922 -1.978 1 98.75 106 ASP A C 1
ATOM 846 O O . ASP A 1 106 ? -1.249 14.992 -2.803 1 98.75 106 ASP A O 1
ATOM 850 N N . PRO A 1 107 ? 0.74 15.617 -2.186 1 98.5 107 PRO A N 1
ATOM 851 C CA . PRO A 1 107 ? 0.913 16.531 -3.318 1 98.5 107 PRO A CA 1
ATOM 852 C C . PRO A 1 107 ? 0.77 15.836 -4.668 1 98.5 107 PRO A C 1
ATOM 854 O O . PRO A 1 107 ? 0.536 16.484 -5.688 1 98.5 107 PRO A O 1
ATOM 857 N N . ASP A 1 108 ? 0.926 14.5 -4.711 1 98.5 108 ASP A N 1
ATOM 858 C CA . ASP A 1 108 ? 0.901 13.75 -5.965 1 98.5 108 ASP A CA 1
ATOM 859 C C . ASP A 1 108 ? -0.438 13.047 -6.152 1 98.5 108 ASP A C 1
ATOM 861 O O . ASP A 1 108 ? -0.613 12.281 -7.105 1 98.5 108 ASP A O 1
ATOM 865 N N . GLY A 1 109 ? -1.306 13.234 -5.227 1 98.5 109 GLY A N 1
ATOM 866 C CA . GLY A 1 109 ? -2.65 12.703 -5.367 1 98.5 109 GLY A CA 1
ATOM 867 C C . GLY A 1 109 ? -2.838 11.367 -4.684 1 98.5 109 GLY A C 1
ATOM 868 O O . GLY A 1 109 ? -3.904 10.758 -4.781 1 98.5 109 GLY A O 1
ATOM 869 N N . ASN A 1 110 ? -1.833 10.844 -4.047 1 98.88 110 ASN A N 1
ATOM 870 C CA . ASN A 1 110 ? -2.012 9.641 -3.246 1 98.88 110 ASN A CA 1
ATOM 871 C C . ASN A 1 110 ? -2.932 9.883 -2.055 1 98.88 110 ASN A C 1
ATOM 873 O O . ASN A 1 110 ? -2.857 10.938 -1.413 1 98.88 110 ASN A O 1
ATOM 877 N N . ARG A 1 111 ? -3.754 8.93 -1.735 1 98.88 111 ARG A N 1
ATOM 878 C CA . ARG A 1 111 ? -4.734 9.062 -0.665 1 98.88 111 ARG A CA 1
ATOM 879 C C . ARG A 1 111 ? -4.266 8.352 0.6 1 98.88 111 ARG A C 1
ATOM 881 O O . ARG A 1 111 ? -3.885 7.18 0.555 1 98.88 111 ARG A O 1
ATOM 888 N N . LEU A 1 112 ? -4.273 9.031 1.644 1 98.94 112 LEU A N 1
ATOM 889 C CA . LEU A 1 112 ? -3.895 8.531 2.961 1 98.94 112 LEU A CA 1
ATOM 890 C C . LEU A 1 112 ? -5.074 8.602 3.926 1 98.94 112 LEU A C 1
ATOM 892 O O . LEU A 1 112 ? -5.543 9.688 4.273 1 98.94 112 LEU A O 1
ATOM 896 N N . ARG A 1 113 ? -5.562 7.477 4.297 1 98.88 113 ARG A N 1
ATOM 897 C CA . ARG A 1 113 ? -6.637 7.391 5.281 1 98.88 113 ARG A CA 1
ATOM 898 C C . ARG A 1 113 ? -6.105 6.93 6.637 1 98.88 113 ARG A C 1
ATOM 900 O O . ARG A 1 113 ? -5.379 5.938 6.719 1 98.88 113 ARG A O 1
ATOM 907 N N . PHE A 1 114 ? -6.363 7.684 7.613 1 98.88 114 PHE A N 1
ATOM 908 C CA . PHE A 1 114 ? -6.035 7.328 8.984 1 98.88 114 PHE A CA 1
ATOM 909 C C . PHE A 1 114 ? -7.293 6.965 9.773 1 98.88 114 PHE A C 1
ATOM 911 O O . PHE A 1 114 ? -8.234 7.762 9.844 1 98.88 114 PHE A O 1
ATOM 918 N N . ALA A 1 115 ? -7.277 5.805 10.328 1 98.75 115 ALA A N 1
ATOM 919 C CA . ALA A 1 115 ? -8.492 5.277 10.938 1 98.75 115 ALA A CA 1
ATOM 920 C C . ALA A 1 115 ? -8.219 4.777 12.359 1 98.75 115 ALA A C 1
ATOM 922 O O . ALA A 1 115 ? -7.227 4.09 12.602 1 98.75 115 ALA A O 1
ATOM 923 N N . THR A 1 116 ? -9.055 5.168 13.258 1 98.5 116 THR A N 1
ATOM 924 C CA . THR A 1 116 ? -9.125 4.578 14.594 1 98.5 116 THR A CA 1
ATOM 925 C C . THR A 1 116 ? -10.32 3.639 14.703 1 98.5 116 THR A C 1
ATOM 927 O O . THR A 1 116 ? -11.445 4.016 14.367 1 98.5 116 THR A O 1
ATOM 930 N N . HIS A 1 117 ? -9.984 2.408 15.078 1 92.94 117 HIS A N 1
ATOM 931 C CA . HIS A 1 117 ? -11.07 1.451 15.25 1 92.94 117 HIS A CA 1
ATOM 932 C C . HIS A 1 117 ? -11.648 1.512 16.656 1 92.94 117 HIS A C 1
ATOM 934 O O . HIS A 1 117 ? -10.906 1.699 17.625 1 92.94 117 HIS A O 1
ATOM 940 N N . ALA A 1 118 ? -12.93 1.59 16.703 1 78.38 118 ALA A N 1
ATOM 941 C CA . ALA A 1 118 ? -13.625 1.631 18 1 78.38 118 ALA A CA 1
ATOM 942 C C . ALA A 1 118 ? -13.32 0.385 18.828 1 78.38 118 ALA A C 1
ATOM 944 O O . ALA A 1 118 ? -13.117 -0.7 18.266 1 78.38 118 ALA A O 1
ATOM 945 N N . ASP A 1 119 ? -12.82 0.522 20.172 1 60.5 119 ASP A N 1
ATOM 946 C CA . ASP A 1 119 ? -12.641 -0.57 21.125 1 60.5 119 ASP A CA 1
ATOM 947 C C . ASP A 1 119 ? -13.883 -1.449 21.188 1 60.5 119 ASP A C 1
ATOM 949 O O . ASP A 1 119 ? -15 -0.975 20.953 1 60.5 119 ASP A O 1
ATOM 953 N N . MET B 1 1 ? 1.979 -8.797 16.141 1 70.38 1 MET B N 1
ATOM 954 C CA . MET B 1 1 ? 1.221 -7.555 16.219 1 70.38 1 MET B CA 1
ATOM 955 C C . MET B 1 1 ? 0.342 -7.379 14.977 1 70.38 1 MET B C 1
ATOM 957 O O . MET B 1 1 ? 0.67 -7.879 13.906 1 70.38 1 MET B O 1
ATOM 961 N N . PRO B 1 2 ? -0.825 -6.891 15.18 1 90.5 2 PRO B N 1
ATOM 962 C CA . PRO B 1 2 ? -1.723 -6.719 14.031 1 90.5 2 PRO B CA 1
ATOM 963 C C . PRO B 1 2 ? -1.175 -5.742 12.992 1 90.5 2 PRO B C 1
ATOM 965 O O . PRO B 1 2 ? -0.402 -4.84 13.336 1 90.5 2 PRO B O 1
ATOM 968 N N . GLN B 1 3 ? -1.354 -6.066 11.75 1 97 3 GLN B N 1
ATOM 969 C CA . GLN B 1 3 ? -0.98 -5.168 10.664 1 97 3 GLN B CA 1
ATOM 970 C C . GLN B 1 3 ? -1.712 -3.834 10.781 1 97 3 GLN B C 1
ATOM 972 O O . GLN B 1 3 ? -2.936 -3.801 10.914 1 97 3 GLN B O 1
ATOM 977 N N . THR B 1 4 ? -0.974 -2.678 10.711 1 98.25 4 THR B N 1
ATOM 978 C CA . THR B 1 4 ? -1.605 -1.377 10.898 1 98.25 4 THR B CA 1
ATOM 979 C C . THR B 1 4 ? -1.449 -0.517 9.648 1 98.25 4 THR B C 1
ATOM 981 O O . THR B 1 4 ? -1.869 0.642 9.625 1 98.25 4 THR B O 1
ATOM 984 N N . VAL B 1 5 ? -0.783 -0.978 8.633 1 98.75 5 VAL B N 1
ATOM 985 C CA . VAL B 1 5 ? -0.674 -0.342 7.324 1 98.75 5 VAL B CA 1
ATOM 986 C C . VAL B 1 5 ? -1.249 -1.265 6.25 1 98.75 5 VAL B C 1
ATOM 988 O O . VAL B 1 5 ? -0.771 -2.387 6.066 1 98.75 5 VAL B O 1
ATOM 991 N N . ILE B 1 6 ? -2.225 -0.815 5.609 1 98.88 6 ILE B N 1
ATOM 992 C CA . ILE B 1 6 ? -2.873 -1.671 4.621 1 98.88 6 ILE B CA 1
ATOM 993 C C . ILE B 1 6 ? -2.885 -0.973 3.262 1 98.88 6 ILE B C 1
ATOM 995 O O . ILE B 1 6 ? -3.559 0.044 3.084 1 98.88 6 ILE B O 1
ATOM 999 N N . PRO B 1 7 ? -2.127 -1.518 2.295 1 98.94 7 PRO B N 1
ATOM 1000 C CA . PRO B 1 7 ? -2.219 -0.956 0.945 1 98.94 7 PRO B CA 1
ATOM 1001 C C . PRO B 1 7 ? -3.574 -1.215 0.29 1 98.94 7 PRO B C 1
ATOM 1003 O O . PRO B 1 7 ? -4.184 -2.264 0.515 1 98.94 7 PRO B O 1
ATOM 1006 N N . GLN B 1 8 ? -4.008 -0.269 -0.413 1 98.94 8 GLN B N 1
ATOM 1007 C CA . GLN B 1 8 ? -5.207 -0.393 -1.235 1 98.94 8 GLN B CA 1
ATOM 1008 C C . GLN B 1 8 ? -4.859 -0.35 -2.721 1 98.94 8 GLN B C 1
ATOM 1010 O O . GLN B 1 8 ? -4.195 0.581 -3.182 1 98.94 8 GLN B O 1
ATOM 1015 N N . LEU B 1 9 ? -5.277 -1.346 -3.455 1 98.94 9 LEU B N 1
ATOM 1016 C CA . LEU B 1 9 ? -5.016 -1.403 -4.887 1 98.94 9 LEU B CA 1
ATOM 1017 C C . LEU B 1 9 ? -6.312 -1.308 -5.684 1 98.94 9 LEU B C 1
ATOM 1019 O O . LEU B 1 9 ? -7.328 -1.893 -5.297 1 98.94 9 LEU B O 1
ATOM 1023 N N . ARG B 1 10 ? -6.246 -0.59 -6.762 1 98.88 10 ARG B N 1
ATOM 1024 C CA . ARG B 1 10 ? -7.387 -0.417 -7.66 1 98.88 10 ARG B CA 1
ATOM 1025 C C . ARG B 1 10 ? -7.559 -1.633 -8.562 1 98.88 10 ARG B C 1
ATOM 1027 O O . ARG B 1 10 ? -6.59 -2.135 -9.133 1 98.88 10 ARG B O 1
ATOM 1034 N N . MET B 1 11 ? -8.68 -2.123 -8.648 1 98.31 11 MET B N 1
ATOM 1035 C CA . MET B 1 11 ? -9.062 -3.059 -9.703 1 98.31 11 MET B CA 1
ATOM 1036 C C . MET B 1 11 ? -10.141 -2.455 -10.602 1 98.31 11 MET B C 1
ATOM 1038 O O . MET B 1 11 ? -11.078 -1.816 -10.109 1 98.31 11 MET B O 1
ATOM 1042 N N . ARG B 1 12 ? -10.047 -2.625 -11.922 1 98.31 12 ARG B N 1
ATOM 1043 C CA . ARG B 1 12 ? -11.062 -2.135 -12.852 1 98.31 12 ARG B CA 1
ATOM 1044 C C . ARG B 1 12 ? -12.219 -3.121 -12.961 1 98.31 12 ARG B C 1
ATOM 1046 O O . ARG B 1 12 ? -13.375 -2.717 -13.102 1 98.31 12 ARG B O 1
ATOM 1053 N N . HIS B 1 13 ? -11.898 -4.379 -12.953 1 97.44 13 HIS B N 1
ATOM 1054 C CA . HIS B 1 13 ? -12.891 -5.441 -13.062 1 97.44 13 HIS B CA 1
ATOM 1055 C C . HIS B 1 13 ? -12.617 -6.559 -12.062 1 97.44 13 HIS B C 1
ATOM 1057 O O . HIS B 1 13 ? -11.68 -7.34 -12.227 1 97.44 13 HIS B O 1
ATOM 1063 N N . ALA B 1 14 ? -13.484 -6.633 -11.117 1 97.81 14 ALA B N 1
ATOM 1064 C CA . ALA B 1 14 ? -13.305 -7.613 -10.047 1 97.81 14 ALA B CA 1
ATOM 1065 C C . ALA B 1 14 ? -13.289 -9.031 -10.602 1 97.81 14 ALA B C 1
ATOM 1067 O O . ALA B 1 14 ? -12.531 -9.883 -10.117 1 97.81 14 ALA B O 1
ATOM 1068 N N . ASP B 1 15 ? -14.062 -9.289 -11.617 1 97.06 15 ASP B N 1
ATOM 1069 C CA . ASP B 1 15 ? -14.219 -10.625 -12.18 1 97.06 15 ASP B CA 1
ATOM 1070 C C . ASP B 1 15 ? -12.891 -11.141 -12.734 1 97.06 15 ASP B C 1
ATOM 1072 O O . ASP B 1 15 ? -12.664 -12.352 -12.789 1 97.06 15 ASP B O 1
ATOM 1076 N N . THR B 1 16 ? -12.086 -10.266 -13.109 1 97.5 16 THR B N 1
ATOM 1077 C CA . THR B 1 16 ? -10.789 -10.641 -13.656 1 97.5 16 THR B CA 1
ATOM 1078 C C . THR B 1 16 ? -9.703 -10.547 -12.586 1 97.5 16 THR B C 1
ATOM 1080 O O . THR B 1 16 ? -8.828 -11.414 -12.5 1 97.5 16 THR B O 1
ATOM 1083 N N . SER B 1 17 ? -9.758 -9.57 -11.75 1 98.5 17 SER B N 1
ATOM 1084 C CA . SER B 1 17 ? -8.688 -9.289 -10.805 1 98.5 17 SER B CA 1
ATOM 1085 C C . SER B 1 17 ? -8.75 -10.219 -9.594 1 98.5 17 SER B C 1
ATOM 1087 O O . SER B 1 17 ? -7.719 -10.719 -9.133 1 98.5 17 SER B O 1
ATOM 1089 N N . LEU B 1 18 ? -9.914 -10.422 -9.07 1 98.5 18 LEU B N 1
ATOM 1090 C CA . LEU B 1 18 ? -10.039 -11.188 -7.836 1 98.5 18 LEU B CA 1
ATOM 1091 C C . LEU B 1 18 ? -9.508 -12.602 -8.016 1 98.5 18 LEU B C 1
ATOM 1093 O O . LEU B 1 18 ? -8.75 -13.094 -7.176 1 98.5 18 LEU B O 1
ATOM 1097 N N . PRO B 1 19 ? -9.805 -13.344 -9.156 1 98.62 19 PRO B N 1
ATOM 1098 C CA . PRO B 1 19 ? -9.242 -14.68 -9.359 1 98.62 19 PRO B CA 1
ATOM 1099 C C . PRO B 1 19 ? -7.715 -14.672 -9.414 1 98.62 19 PRO B C 1
ATOM 1101 O O . PRO B 1 19 ? -7.074 -15.625 -8.969 1 98.62 19 PRO B O 1
ATOM 1104 N N . PHE B 1 20 ? -7.172 -13.648 -9.961 1 98.88 20 PHE B N 1
ATOM 1105 C CA . PHE B 1 20 ? -5.719 -13.523 -9.977 1 98.88 20 PHE B CA 1
ATOM 1106 C C . PHE B 1 20 ? -5.156 -13.586 -8.562 1 98.88 20 PHE B C 1
ATOM 1108 O O . PHE B 1 20 ? -4.195 -14.312 -8.297 1 98.88 20 PHE B O 1
ATOM 1115 N N . TYR B 1 21 ? -5.707 -12.898 -7.617 1 98.88 21 TYR B N 1
ATOM 1116 C CA . TYR B 1 21 ? -5.219 -12.836 -6.246 1 98.88 21 TYR B CA 1
ATOM 1117 C C . TYR B 1 21 ? -5.562 -14.109 -5.484 1 98.88 21 TYR B C 1
ATOM 1119 O O . TYR B 1 21 ? -4.75 -14.617 -4.711 1 98.88 21 TYR B O 1
ATOM 1127 N N . VAL B 1 22 ? -6.758 -14.625 -5.66 1 98.81 22 VAL B N 1
ATOM 1128 C CA . VAL B 1 22 ? -7.242 -15.742 -4.852 1 98.81 22 VAL B CA 1
ATOM 1129 C C . VAL B 1 22 ? -6.715 -17.062 -5.414 1 98.81 22 VAL B C 1
ATOM 1131 O O . VAL B 1 22 ? -5.977 -17.781 -4.742 1 98.81 22 VAL B O 1
ATOM 1134 N N . GLN B 1 23 ? -7.004 -17.328 -6.672 1 98.56 23 GLN B N 1
ATOM 1135 C CA . GLN B 1 23 ? -6.57 -18.578 -7.289 1 98.56 23 GLN B CA 1
ATOM 1136 C C . GLN B 1 23 ? -5.094 -18.516 -7.668 1 98.56 23 GLN B C 1
ATOM 1138 O O . GLN B 1 23 ? -4.375 -19.516 -7.543 1 98.56 23 GLN B O 1
ATOM 1143 N N . GLY B 1 24 ? -4.66 -17.422 -8.117 1 98.75 24 GLY B N 1
ATOM 1144 C CA . GLY B 1 24 ? -3.289 -17.281 -8.586 1 98.75 24 GLY B CA 1
ATOM 1145 C C . GLY B 1 24 ? -2.287 -17.141 -7.457 1 98.75 24 GLY B C 1
ATOM 1146 O O . GLY B 1 24 ? -1.303 -17.875 -7.391 1 98.75 24 GLY B O 1
ATOM 1147 N N . LEU B 1 25 ? -2.578 -16.219 -6.582 1 98.81 25 LEU B N 1
ATOM 1148 C CA . LEU B 1 25 ? -1.553 -15.828 -5.617 1 98.81 25 LEU B CA 1
ATOM 1149 C C . LEU B 1 25 ? -1.808 -16.469 -4.262 1 98.81 25 LEU B C 1
ATOM 1151 O O . LEU B 1 25 ? -0.955 -16.422 -3.373 1 98.81 25 LEU B O 1
ATOM 1155 N N . GLY B 1 26 ? -2.961 -17 -4.059 1 98.69 26 GLY B N 1
ATOM 1156 C CA . GLY B 1 26 ? -3.225 -17.734 -2.826 1 98.69 26 GLY B CA 1
ATOM 1157 C C . GLY B 1 26 ? -3.785 -16.859 -1.724 1 98.69 26 GLY B C 1
ATOM 1158 O O . GLY B 1 26 ? -3.799 -17.25 -0.556 1 98.69 26 GLY B O 1
ATOM 1159 N N . PHE B 1 27 ? -4.219 -15.664 -2.037 1 98.88 27 PHE B N 1
ATOM 1160 C CA . PHE B 1 27 ? -4.914 -14.844 -1.052 1 98.88 27 PHE B CA 1
ATOM 1161 C C . PHE B 1 27 ? -6.285 -15.43 -0.732 1 98.88 27 PHE B C 1
ATOM 1163 O O . PHE B 1 27 ? -6.883 -16.109 -1.566 1 98.88 27 PHE B O 1
ATOM 1170 N N . VAL B 1 28 ? -6.723 -15.117 0.434 1 98.81 28 VAL B N 1
ATOM 1171 C CA . VAL B 1 28 ? -8.086 -15.453 0.844 1 98.81 28 VAL B CA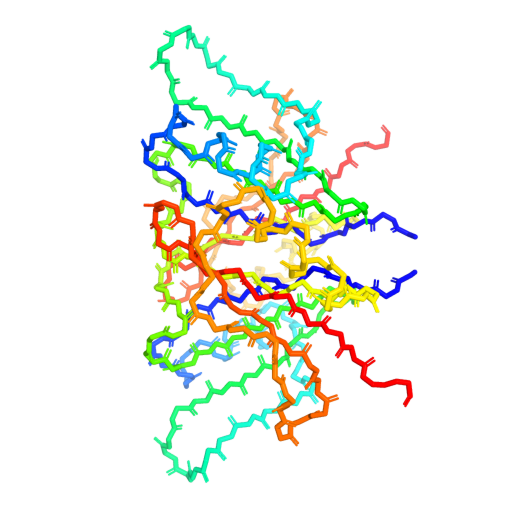 1
ATOM 1172 C C . VAL B 1 28 ? -8.891 -14.172 1.04 1 98.81 28 VAL B C 1
ATOM 1174 O O . VAL B 1 28 ? -8.375 -13.18 1.554 1 98.81 28 VAL B O 1
ATOM 1177 N N . VAL B 1 29 ? -10.148 -14.203 0.632 1 98.81 29 VAL B N 1
ATOM 1178 C CA . VAL B 1 29 ? -11.047 -13.086 0.871 1 98.81 29 VAL B CA 1
ATOM 1179 C C . VAL B 1 29 ? -11.555 -13.125 2.311 1 98.81 29 VAL B C 1
ATOM 1181 O O . VAL B 1 29 ? -12.227 -14.086 2.711 1 98.81 29 VAL B O 1
ATOM 1184 N N . ASP B 1 30 ? -11.234 -12.102 3.01 1 98.75 30 ASP B N 1
ATOM 1185 C CA . ASP B 1 30 ? -11.734 -12.023 4.379 1 98.75 30 ASP B CA 1
ATOM 1186 C C . ASP B 1 30 ? -13.195 -11.57 4.402 1 98.75 30 ASP B C 1
ATOM 1188 O O . ASP B 1 30 ? -14.016 -12.141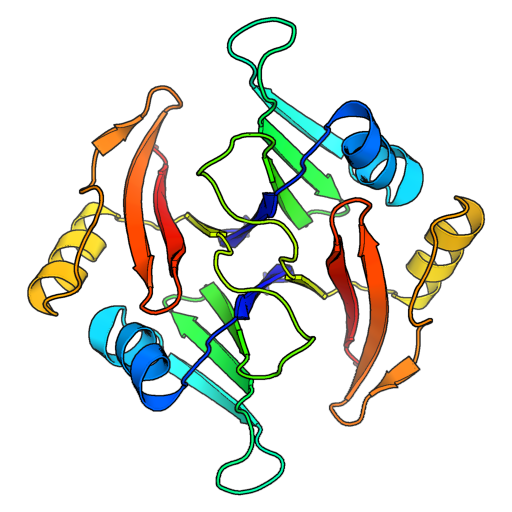 5.129 1 98.75 30 ASP B O 1
ATOM 1192 N N . TRP B 1 31 ? -13.438 -10.508 3.719 1 98.31 31 TRP B N 1
ATOM 1193 C CA . TRP B 1 31 ? -14.797 -9.992 3.549 1 98.31 31 TRP B CA 1
ATOM 1194 C C . TRP B 1 31 ? -14.891 -9.125 2.297 1 98.31 31 TRP B C 1
ATOM 1196 O O . TRP B 1 31 ? -13.875 -8.656 1.777 1 98.31 31 TRP B O 1
ATOM 1206 N N . GLU B 1 32 ? -16.094 -8.984 1.797 1 97.88 32 GLU B N 1
ATOM 1207 C CA . GLU B 1 32 ? -16.438 -8.172 0.636 1 97.88 32 GLU B CA 1
ATOM 1208 C C . GLU B 1 32 ? -17.609 -7.234 0.949 1 97.88 32 GLU B C 1
ATOM 1210 O O . GLU B 1 32 ? -18.469 -7.551 1.775 1 97.88 32 GLU B O 1
ATOM 1215 N N . HIS B 1 33 ? -17.5 -6.145 0.344 1 97.5 33 HIS B N 1
ATOM 1216 C CA . HIS B 1 33 ? -18.625 -5.223 0.421 1 97.5 33 HIS B CA 1
ATOM 1217 C C . HIS B 1 33 ? -19.047 -4.742 -0.966 1 97.5 33 HIS B C 1
ATOM 1219 O O . HIS B 1 33 ? -18.203 -4.336 -1.766 1 97.5 33 HIS B O 1
ATOM 1225 N N . ARG B 1 34 ? -20.375 -4.812 -1.288 1 96.31 34 ARG B N 1
ATOM 1226 C CA . ARG B 1 34 ? -21.062 -4.227 -2.438 1 96.31 34 ARG B CA 1
ATOM 1227 C C . ARG B 1 34 ? -22.391 -3.596 -2.023 1 96.31 34 ARG B C 1
ATOM 1229 O O . ARG B 1 34 ? -23.141 -4.176 -1.237 1 96.31 34 ARG B O 1
ATOM 1236 N N . PHE B 1 35 ? -22.609 -2.426 -2.613 1 95.12 35 PHE B N 1
ATOM 1237 C CA . PHE B 1 35 ? -23.875 -1.803 -2.293 1 95.12 35 PHE B CA 1
ATOM 1238 C C . PHE B 1 35 ? -25.031 -2.615 -2.861 1 95.12 35 PHE B C 1
ATOM 1240 O O . PHE B 1 35 ? -26.062 -2.807 -2.193 1 95.12 35 PHE B O 1
ATOM 1247 N N . GLU B 1 36 ? -24.906 -3.066 -4.09 1 95.5 36 GLU B N 1
ATOM 1248 C CA . GLU B 1 36 ? -25.844 -3.932 -4.785 1 95.5 36 GLU B CA 1
ATOM 1249 C C . GLU B 1 36 ? -25.141 -4.82 -5.805 1 95.5 36 GLU B C 1
ATOM 1251 O O . GLU B 1 36 ? -23.984 -4.559 -6.172 1 95.5 36 GLU B O 1
ATOM 1256 N N . PRO B 1 37 ? -25.922 -5.918 -6.141 1 93.38 37 PRO B N 1
ATOM 1257 C CA . PRO B 1 37 ? -25.297 -6.734 -7.195 1 93.38 37 PRO B CA 1
ATOM 1258 C C . PRO B 1 37 ? -24.906 -5.914 -8.414 1 93.38 37 PRO B C 1
ATOM 1260 O O . PRO B 1 37 ? -25.656 -5.051 -8.859 1 93.38 37 PRO B O 1
ATOM 1263 N N . GLY B 1 38 ? -23.75 -6.105 -8.898 1 93.31 38 GLY B N 1
ATOM 1264 C CA . GLY B 1 38 ? -23.281 -5.422 -10.086 1 93.31 38 GLY B CA 1
ATOM 1265 C C . GLY B 1 38 ? -22.562 -4.117 -9.789 1 93.31 38 GLY B C 1
ATOM 1266 O O . GLY B 1 38 ? -21.969 -3.51 -10.68 1 93.31 38 GLY B O 1
ATOM 1267 N N . PHE B 1 39 ? -22.719 -3.629 -8.562 1 96.94 39 PHE B N 1
ATOM 1268 C CA . PHE B 1 39 ? -22.016 -2.418 -8.156 1 96.94 39 PHE B CA 1
ATOM 1269 C C . PHE B 1 39 ? -20.547 -2.719 -7.844 1 96.94 39 PHE B C 1
ATOM 1271 O O . PHE B 1 39 ? -20.172 -3.879 -7.664 1 96.94 39 PHE B O 1
ATOM 1278 N N . PRO B 1 40 ? -19.734 -1.694 -7.785 1 98.19 40 PRO B N 1
ATOM 1279 C CA . PRO B 1 40 ? -18.312 -1.901 -7.555 1 98.19 40 PRO B CA 1
ATOM 1280 C C . PRO B 1 40 ? -18.016 -2.641 -6.25 1 98.19 40 PRO B C 1
ATOM 1282 O O . PRO B 1 40 ? -18.688 -2.404 -5.242 1 98.19 40 PRO B O 1
ATOM 1285 N N . LEU B 1 41 ? -17.031 -3.41 -6.301 1 98.62 41 LEU B N 1
ATOM 1286 C CA . LEU B 1 41 ? -16.641 -4.27 -5.188 1 98.62 41 LEU B CA 1
ATOM 1287 C C . LEU B 1 41 ? -15.492 -3.654 -4.398 1 98.62 41 LEU B C 1
ATOM 1289 O O . LEU B 1 41 ? -14.547 -3.121 -4.984 1 98.62 41 LEU B O 1
ATOM 1293 N N . PHE B 1 42 ? -15.578 -3.713 -3.094 1 98.75 42 PHE B N 1
ATOM 1294 C CA . PHE B 1 42 ? -14.461 -3.539 -2.178 1 98.75 42 PHE B CA 1
ATOM 1295 C C . PHE B 1 42 ? -14.18 -4.824 -1.41 1 98.75 42 PHE B C 1
ATOM 1297 O O . PHE B 1 42 ? -15.109 -5.473 -0.916 1 98.75 42 PHE B O 1
ATOM 1304 N N . ALA B 1 43 ? -12.93 -5.25 -1.277 1 98.81 43 ALA B N 1
ATOM 1305 C CA . ALA B 1 43 ? -12.609 -6.508 -0.605 1 98.81 43 ALA B CA 1
ATOM 1306 C C . ALA B 1 43 ? -11.344 -6.375 0.237 1 98.81 43 ALA B C 1
ATOM 1308 O O . ALA B 1 43 ? -10.406 -5.672 -0.147 1 98.81 43 ALA B O 1
ATOM 1309 N N . GLN B 1 44 ? -11.336 -7.02 1.373 1 98.88 44 GLN B N 1
ATOM 1310 C CA . GLN B 1 44 ? -10.109 -7.281 2.115 1 98.88 44 GLN B CA 1
ATOM 1311 C C . GLN B 1 44 ? -9.602 -8.703 1.866 1 98.88 44 GLN B C 1
ATOM 1313 O O . GLN B 1 44 ? -10.375 -9.656 1.933 1 98.88 44 GLN B O 1
ATOM 1318 N N . LEU B 1 45 ? -8.328 -8.828 1.55 1 98.94 45 LEU B N 1
ATOM 1319 C CA . LEU B 1 45 ? -7.688 -10.125 1.331 1 98.94 45 LEU B CA 1
ATOM 1320 C C . LEU B 1 45 ? -6.5 -10.305 2.271 1 98.94 45 LEU B C 1
ATOM 1322 O O . LEU B 1 45 ? -5.844 -9.336 2.646 1 98.94 45 LEU B O 1
ATOM 1326 N N . THR B 1 46 ? -6.207 -11.547 2.592 1 98.75 46 THR B N 1
ATOM 1327 C CA . THR B 1 46 ? -5.031 -11.867 3.393 1 98.75 46 THR B CA 1
ATOM 1328 C C . THR B 1 46 ? -4.316 -13.094 2.834 1 98.75 46 THR B C 1
ATOM 1330 O O . THR B 1 46 ? -4.961 -14.023 2.342 1 98.75 46 THR B O 1
ATOM 1333 N N . ARG B 1 47 ? -3.119 -13.156 2.848 1 98.31 47 ARG B N 1
ATOM 1334 C CA . ARG B 1 47 ? -2.26 -14.305 2.609 1 98.31 47 ARG B CA 1
ATOM 1335 C C . ARG B 1 47 ? -1.116 -14.359 3.617 1 98.31 47 ARG B C 1
ATOM 1337 O O . ARG B 1 47 ? -0.323 -13.414 3.711 1 98.31 47 ARG B O 1
ATOM 1344 N N . ASP B 1 48 ? -1.026 -15.43 4.395 1 96.75 48 ASP B N 1
ATOM 1345 C CA . ASP B 1 48 ? 0.04 -15.633 5.371 1 96.75 48 ASP B CA 1
ATOM 1346 C C . ASP B 1 48 ? 0.167 -14.438 6.305 1 96.75 48 ASP B C 1
ATOM 1348 O O . ASP B 1 48 ? 1.271 -13.945 6.543 1 96.75 48 ASP B O 1
ATOM 1352 N N . GLY B 1 49 ? -0.97 -13.898 6.703 1 96.88 49 GLY B N 1
ATOM 1353 C CA . GLY B 1 49 ? -1.018 -12.82 7.676 1 96.88 49 GLY B CA 1
ATOM 1354 C C . GLY B 1 49 ? -0.801 -11.453 7.062 1 96.88 49 GLY B C 1
ATOM 1355 O O . GLY B 1 49 ? -0.777 -10.445 7.773 1 96.88 49 GLY B O 1
ATOM 1356 N N . GLN B 1 50 ? -0.609 -11.344 5.758 1 98.56 50 GLN B N 1
ATOM 1357 C CA . GLN B 1 50 ? -0.414 -10.062 5.078 1 98.56 50 GLN B CA 1
ATOM 1358 C C . GLN B 1 50 ? -1.695 -9.609 4.387 1 98.56 50 GLN B C 1
ATOM 1360 O O . GLN B 1 50 ? -2.234 -10.312 3.533 1 98.56 50 GLN B O 1
ATOM 1365 N N . THR B 1 51 ? -2.141 -8.398 4.691 1 98.88 51 THR B N 1
ATOM 1366 C CA . THR B 1 51 ? -3.457 -7.898 4.309 1 98.88 51 THR B CA 1
ATOM 1367 C C . THR B 1 51 ? -3.334 -6.805 3.252 1 98.88 51 THR B C 1
ATOM 1369 O O . THR B 1 51 ? -2.457 -5.941 3.344 1 98.88 51 THR B O 1
ATOM 1372 N N . LEU B 1 52 ? -4.16 -6.852 2.25 1 98.69 52 LEU B N 1
ATOM 1373 C CA . LEU B 1 52 ? -4.352 -5.723 1.349 1 98.69 52 LEU B CA 1
ATOM 1374 C C . LEU B 1 52 ? -5.832 -5.488 1.07 1 98.69 52 LEU B C 1
ATOM 1376 O O . LEU B 1 52 ? -6.66 -6.371 1.31 1 98.69 52 LEU B O 1
ATOM 1380 N N . PHE B 1 53 ? -6.18 -4.293 0.676 1 98.94 53 PHE B N 1
ATOM 1381 C CA . PHE B 1 53 ? -7.492 -3.957 0.143 1 98.94 53 PHE B CA 1
ATOM 1382 C C . PHE B 1 53 ? -7.469 -3.938 -1.381 1 98.94 53 PHE B C 1
ATOM 1384 O O . PHE B 1 53 ? -6.512 -3.455 -1.986 1 98.94 53 PHE B O 1
ATOM 1391 N N . LEU B 1 54 ? -8.523 -4.438 -1.98 1 98.94 54 LEU B N 1
ATOM 1392 C CA . LEU B 1 54 ? -8.82 -4.246 -3.396 1 98.94 54 LEU B CA 1
ATOM 1393 C C . LEU B 1 54 ? -10.117 -3.465 -3.58 1 98.94 54 LEU B C 1
ATOM 1395 O O . LEU B 1 54 ? -11.109 -3.725 -2.893 1 98.94 54 LEU B O 1
ATOM 1399 N N . THR B 1 55 ? -10.094 -2.52 -4.484 1 98.88 55 THR B N 1
ATOM 1400 C CA . THR B 1 55 ? -11.297 -1.72 -4.664 1 98.88 55 THR B CA 1
ATOM 1401 C C . THR B 1 55 ? -11.609 -1.529 -6.148 1 98.88 55 THR B C 1
ATOM 1403 O O . THR B 1 55 ? -10.719 -1.205 -6.934 1 98.88 55 THR B O 1
ATOM 1406 N N . GLU B 1 56 ? -12.852 -1.649 -6.484 1 98.75 56 GLU B N 1
ATOM 1407 C CA . GLU B 1 56 ? -13.367 -1.38 -7.82 1 98.75 56 GLU B CA 1
ATOM 1408 C C . GLU B 1 56 ? -13.93 0.037 -7.926 1 98.75 56 GLU B C 1
ATOM 1410 O O . GLU B 1 56 ? -14.383 0.456 -8.992 1 98.75 56 GLU B O 1
ATOM 1415 N N . HIS B 1 57 ? -13.914 0.761 -6.828 1 98.25 57 HIS B N 1
ATOM 1416 C CA . HIS B 1 57 ? -14.539 2.078 -6.793 1 98.25 57 HIS B CA 1
ATOM 1417 C C . HIS B 1 57 ? -13.648 3.131 -7.438 1 98.25 57 HIS B C 1
ATOM 1419 O O . HIS B 1 57 ? -12.523 3.363 -6.977 1 98.25 57 HIS B O 1
ATOM 1425 N N . THR B 1 58 ? -14.234 3.729 -8.461 1 97 58 THR B N 1
ATOM 1426 C CA . THR B 1 58 ? -13.562 4.898 -9 1 97 58 THR B CA 1
ATOM 1427 C C . THR B 1 58 ? -13.438 5.992 -7.949 1 97 58 THR B C 1
ATOM 1429 O O . THR B 1 58 ? -14.383 6.258 -7.207 1 97 58 THR B O 1
ATOM 1432 N N . GLY B 1 59 ? -12.328 6.574 -7.824 1 96.56 59 GLY B N 1
ATOM 1433 C CA . GLY B 1 59 ? -12.141 7.648 -6.863 1 96.56 59 GLY B CA 1
ATOM 1434 C C . GLY B 1 59 ? -11.398 7.211 -5.617 1 96.56 59 GLY B C 1
ATOM 1435 O O . GLY B 1 59 ? -10.859 8.047 -4.883 1 96.56 59 GLY B O 1
ATOM 1436 N N . ASP B 1 60 ? -11.453 5.898 -5.32 1 98.25 60 ASP B N 1
ATOM 1437 C CA . ASP B 1 60 ? -10.703 5.387 -4.176 1 98.25 60 ASP B CA 1
ATOM 1438 C C . ASP 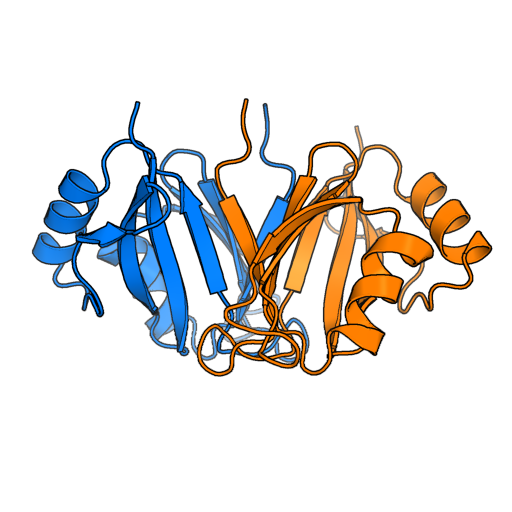B 1 60 ? -9.203 5.52 -4.395 1 98.25 60 ASP B C 1
ATOM 1440 O O . ASP B 1 60 ? -8.469 5.918 -3.482 1 98.25 60 ASP B O 1
ATOM 1444 N N . CYS B 1 61 ? -8.719 5.102 -5.527 1 98.75 61 CYS B N 1
ATOM 1445 C CA . CYS B 1 61 ? -7.336 5.191 -5.984 1 98.75 61 CYS B CA 1
ATOM 1446 C C . CYS B 1 61 ? -7.23 4.863 -7.469 1 98.75 61 CYS B C 1
ATOM 1448 O O . CYS B 1 61 ? -8.242 4.605 -8.125 1 98.75 61 CYS B O 1
ATOM 1450 N N . GLU B 1 62 ? -6.047 5 -8.023 1 98.69 62 GLU B N 1
ATOM 1451 C CA . GLU B 1 62 ? -5.801 4.742 -9.438 1 98.69 62 GLU B CA 1
ATOM 1452 C C . GLU B 1 62 ? -5.102 3.4 -9.641 1 98.69 62 GLU B C 1
ATOM 1454 O O . GLU B 1 62 ? -4.504 2.857 -8.711 1 98.69 62 GLU B O 1
ATOM 1459 N N . VAL B 1 63 ? -5.184 2.83 -10.875 1 98.62 63 VAL B N 1
ATOM 1460 C CA . VAL B 1 63 ? -4.469 1.601 -11.195 1 98.62 63 VAL B CA 1
ATOM 1461 C C . VAL B 1 63 ? -2.967 1.876 -11.258 1 98.62 63 VAL B C 1
ATOM 1463 O O . VAL B 1 63 ? -2.545 3.027 -11.375 1 98.62 63 VAL B O 1
ATOM 1466 N N . GLY B 1 64 ? -2.203 0.835 -11.141 1 98.75 64 GLY B N 1
ATOM 1467 C CA . GLY B 1 64 ? -0.76 0.976 -11.242 1 98.75 64 GLY B CA 1
ATOM 1468 C C . GLY B 1 64 ? -0.09 1.201 -9.898 1 98.75 64 GLY B C 1
ATOM 1469 O O . GLY B 1 64 ? 0.972 1.824 -9.82 1 98.75 64 GLY B O 1
ATOM 1470 N N . GLY B 1 65 ? -0.724 0.824 -8.789 1 98.88 65 GLY B N 1
ATOM 1471 C CA . GLY B 1 65 ? -0.102 0.885 -7.477 1 98.88 65 GLY B CA 1
ATOM 1472 C C . GLY B 1 65 ? 0.994 -0.147 -7.285 1 98.88 65 GLY B C 1
ATOM 1473 O O . GLY B 1 65 ? 1.282 -0.928 -8.195 1 98.88 65 GLY B O 1
ATOM 1474 N N . ALA B 1 66 ? 1.646 -0.109 -6.125 1 98.94 66 ALA B N 1
ATOM 1475 C CA . ALA B 1 66 ? 2.734 -1.044 -5.844 1 98.94 66 ALA B CA 1
ATOM 1476 C C . ALA B 1 66 ? 2.777 -1.407 -4.363 1 98.94 66 ALA B C 1
ATOM 1478 O O . ALA B 1 66 ? 2.559 -0.552 -3.502 1 98.94 66 ALA B O 1
ATOM 1479 N N . VAL B 1 67 ? 3.055 -2.629 -4.105 1 98.94 67 VAL B N 1
ATOM 1480 C CA . VAL B 1 67 ? 3.195 -3.158 -2.752 1 98.94 67 VAL B CA 1
ATOM 1481 C C . VAL B 1 67 ? 4.445 -4.031 -2.666 1 98.94 67 VAL B C 1
ATOM 1483 O O . VAL B 1 67 ? 4.73 -4.809 -3.58 1 98.94 67 VAL B O 1
ATOM 1486 N N . TYR B 1 68 ? 5.172 -3.883 -1.618 1 98.88 68 TYR B N 1
ATOM 1487 C CA . TYR B 1 68 ? 6.332 -4.688 -1.262 1 98.88 68 TYR B CA 1
ATOM 1488 C C . TYR B 1 68 ? 6.004 -5.652 -0.127 1 98.88 68 TYR B C 1
ATOM 1490 O O . TYR B 1 68 ? 5.719 -5.223 0.994 1 98.88 68 TYR B O 1
ATOM 1498 N N . PHE B 1 69 ? 6.012 -6.945 -0.417 1 98.81 69 PHE B N 1
ATOM 1499 C CA . PHE B 1 69 ? 5.75 -7.984 0.568 1 98.81 69 PHE B CA 1
ATOM 1500 C C . PHE B 1 69 ? 7.047 -8.625 1.042 1 98.81 69 PHE B C 1
ATOM 1502 O O . PHE B 1 69 ? 7.816 -9.156 0.236 1 98.81 69 PHE B O 1
ATOM 1509 N N . ILE B 1 70 ? 7.297 -8.57 2.324 1 98.5 70 ILE B N 1
ATOM 1510 C CA . ILE B 1 70 ? 8.398 -9.336 2.904 1 98.5 70 ILE B CA 1
ATOM 1511 C C . ILE B 1 70 ? 7.926 -10.742 3.25 1 98.5 70 ILE B C 1
ATOM 1513 O O . ILE B 1 70 ? 7.004 -10.914 4.051 1 98.5 70 ILE B O 1
ATOM 1517 N N . VAL B 1 71 ? 8.508 -11.742 2.645 1 98.38 71 VAL B N 1
ATOM 1518 C CA . VAL B 1 71 ? 8.055 -13.117 2.803 1 98.38 71 VAL B CA 1
ATOM 1519 C C . VAL B 1 71 ? 9.203 -14 3.289 1 98.38 71 VAL B C 1
ATOM 1521 O O . VAL B 1 71 ? 10.375 -13.625 3.16 1 98.38 71 VAL B O 1
ATOM 1524 N N . GLU B 1 72 ? 8.875 -15.086 3.869 1 96.81 72 GLU B N 1
ATOM 1525 C CA . GLU B 1 72 ? 9.875 -15.984 4.449 1 96.81 72 GLU B CA 1
ATOM 1526 C C . GLU B 1 72 ? 10.688 -16.688 3.359 1 96.81 72 GLU B C 1
ATOM 1528 O O . GLU B 1 72 ? 11.898 -16.844 3.49 1 96.81 72 GLU B O 1
ATOM 1533 N N . ASP B 1 73 ? 10.031 -17.141 2.344 1 97.75 73 ASP B N 1
ATOM 1534 C CA . ASP B 1 73 ? 10.641 -17.953 1.29 1 97.75 73 ASP B CA 1
ATOM 1535 C C . ASP B 1 73 ? 10.086 -17.578 -0.082 1 97.75 73 ASP B C 1
ATOM 1537 O O . ASP B 1 73 ? 9.133 -18.188 -0.562 1 97.75 73 ASP B O 1
ATOM 1541 N N . GLY B 1 74 ? 10.805 -16.641 -0.761 1 98.19 74 GLY B N 1
ATOM 1542 C CA . GLY B 1 74 ? 10.375 -16.156 -2.064 1 98.19 74 GLY B CA 1
ATOM 1543 C C . GLY B 1 74 ? 10.453 -17.219 -3.146 1 98.19 74 GLY B C 1
ATOM 1544 O O . GLY B 1 74 ? 9.641 -17.219 -4.074 1 98.19 74 GLY B O 1
ATOM 1545 N N . ASP B 1 75 ? 11.406 -18.094 -3.025 1 98.38 75 ASP B N 1
ATOM 1546 C CA . ASP B 1 75 ? 11.555 -19.156 -4.016 1 98.38 75 ASP B CA 1
ATOM 1547 C C . ASP B 1 75 ? 10.391 -20.141 -3.934 1 98.38 75 ASP B C 1
ATOM 1549 O O . ASP B 1 75 ? 9.906 -20.625 -4.957 1 98.38 75 ASP B O 1
ATOM 1553 N N . ALA B 1 76 ? 9.992 -20.438 -2.717 1 98.31 76 ALA B N 1
ATOM 1554 C CA . ALA B 1 76 ? 8.828 -21.297 -2.551 1 98.31 76 ALA B CA 1
ATOM 1555 C C . ALA B 1 76 ? 7.578 -20.656 -3.143 1 98.31 76 ALA B C 1
ATOM 1557 O O . ALA B 1 76 ? 6.777 -21.344 -3.791 1 98.31 76 ALA B O 1
ATOM 1558 N N . LEU B 1 77 ? 7.379 -19.406 -2.914 1 98.38 77 LEU B N 1
ATOM 1559 C CA . LEU B 1 77 ? 6.242 -18.688 -3.492 1 98.38 77 LEU B CA 1
ATOM 1560 C C . LEU B 1 77 ? 6.305 -18.719 -5.016 1 98.38 77 LEU B C 1
ATOM 1562 O O . LEU B 1 77 ? 5.281 -18.875 -5.684 1 98.38 77 LEU B O 1
ATOM 1566 N N . HIS B 1 78 ? 7.504 -18.5 -5.5 1 98.69 78 HIS B N 1
ATOM 1567 C CA . HIS B 1 78 ? 7.688 -18.531 -6.945 1 98.69 78 HIS B CA 1
ATOM 1568 C C . HIS B 1 78 ? 7.219 -19.859 -7.531 1 98.69 78 HIS B C 1
ATOM 1570 O O . HIS B 1 78 ? 6.512 -19.891 -8.539 1 98.69 78 HIS B O 1
ATOM 1576 N N . ARG B 1 79 ? 7.629 -20.906 -6.922 1 98.62 79 ARG B N 1
ATOM 1577 C CA . ARG B 1 79 ? 7.199 -22.234 -7.375 1 98.62 79 ARG B CA 1
ATOM 1578 C C . ARG B 1 79 ? 5.684 -22.359 -7.328 1 98.62 79 ARG B C 1
ATOM 1580 O O . ARG B 1 79 ? 5.066 -22.859 -8.273 1 98.62 79 ARG B O 1
ATOM 1587 N N . ALA B 1 80 ? 5.094 -21.891 -6.266 1 98.56 80 ALA B N 1
ATOM 1588 C CA . ALA B 1 80 ? 3.643 -21.953 -6.105 1 98.56 80 ALA B CA 1
ATOM 1589 C C . ALA B 1 80 ? 2.934 -21.141 -7.18 1 98.56 80 ALA B C 1
ATOM 1591 O O . ALA B 1 80 ? 1.958 -21.594 -7.777 1 98.56 80 ALA B O 1
ATOM 1592 N N . PHE B 1 81 ? 3.393 -19.922 -7.398 1 98.69 81 PHE B N 1
ATOM 1593 C CA . PHE B 1 81 ? 2.787 -19.031 -8.383 1 98.69 81 PHE B CA 1
ATOM 1594 C C . PHE B 1 81 ? 2.924 -19.609 -9.789 1 98.69 81 PHE B C 1
ATOM 1596 O O . PHE B 1 81 ? 1.993 -19.531 -10.594 1 98.69 81 PHE B O 1
ATOM 1603 N N . SER B 1 82 ? 4.07 -20.188 -10.086 1 98.25 82 SER B N 1
ATOM 1604 C CA . SER B 1 82 ? 4.301 -20.828 -11.383 1 98.25 82 SER B CA 1
ATOM 1605 C C . SER B 1 82 ? 3.357 -22 -11.594 1 98.25 82 SER B C 1
ATOM 1607 O O . SER B 1 82 ? 2.783 -22.156 -12.672 1 98.25 82 SER B O 1
ATOM 1609 N N . ALA B 1 83 ? 3.234 -22.766 -10.609 1 98.25 83 ALA B N 1
ATOM 1610 C CA . ALA B 1 83 ? 2.34 -23.922 -10.68 1 98.25 83 ALA B CA 1
ATOM 1611 C C . ALA B 1 83 ? 0.899 -23.484 -10.938 1 98.25 83 ALA B C 1
ATOM 1613 O O . ALA B 1 83 ? 0.125 -24.203 -11.562 1 98.25 83 ALA B O 1
ATOM 1614 N N . ALA B 1 84 ? 0.61 -22.344 -10.438 1 98.31 84 ALA B N 1
ATOM 1615 C CA . ALA B 1 84 ? -0.728 -21.797 -10.625 1 98.31 84 ALA B CA 1
ATOM 1616 C C . ALA B 1 84 ? -0.826 -21.016 -11.938 1 98.31 84 ALA B C 1
ATOM 1618 O O . ALA B 1 84 ? -1.841 -20.375 -12.211 1 98.31 84 ALA B O 1
ATOM 1619 N N . ASN B 1 85 ? 0.237 -20.969 -12.695 1 97.88 85 ASN B N 1
ATOM 1620 C CA . ASN B 1 85 ? 0.314 -20.328 -14.008 1 97.88 85 ASN B CA 1
ATOM 1621 C C . ASN B 1 85 ? 0.188 -18.812 -13.906 1 97.88 85 ASN B C 1
ATOM 1623 O O . ASN B 1 85 ? -0.407 -18.188 -14.781 1 97.88 85 ASN B O 1
ATOM 1627 N N . VAL B 1 86 ? 0.627 -18.25 -12.781 1 98.56 86 VAL B N 1
ATOM 1628 C CA . VAL B 1 86 ? 0.694 -16.797 -12.633 1 98.56 86 VAL B CA 1
ATOM 1629 C C . VAL B 1 86 ? 1.838 -16.25 -13.484 1 98.56 86 VAL B C 1
ATOM 1631 O O . VAL B 1 86 ? 2.967 -16.734 -13.406 1 98.56 86 VAL B O 1
ATOM 1634 N N . PRO B 1 87 ? 1.52 -15.234 -14.352 1 97.69 87 PRO B N 1
ATOM 1635 C CA . PRO B 1 87 ? 2.633 -14.602 -15.062 1 97.69 87 PRO B CA 1
ATOM 1636 C C . PRO B 1 87 ? 3.592 -13.875 -14.125 1 97.69 87 PRO B C 1
ATOM 1638 O O . PRO B 1 87 ? 3.166 -13.023 -13.336 1 97.69 87 PRO B O 1
ATOM 1641 N N . ILE B 1 88 ? 4.844 -14.219 -14.156 1 98.38 88 ILE B N 1
ATOM 1642 C CA . ILE B 1 88 ? 5.871 -13.594 -13.328 1 98.38 88 ILE B CA 1
ATOM 1643 C C . ILE B 1 88 ? 6.766 -12.711 -14.195 1 98.38 88 ILE B C 1
ATOM 1645 O O . ILE B 1 88 ? 7.379 -13.188 -15.156 1 98.38 88 ILE B O 1
ATOM 1649 N N . GLU B 1 89 ? 6.793 -11.484 -13.875 1 98.31 89 GLU B N 1
ATOM 1650 C CA . GLU B 1 89 ? 7.547 -10.523 -14.68 1 98.31 89 GLU B CA 1
ATOM 1651 C C . GLU B 1 89 ? 9.047 -10.672 -14.453 1 98.31 89 GLU B C 1
ATOM 1653 O O . GLU B 1 89 ? 9.836 -10.633 -15.398 1 98.31 89 GLU B O 1
ATOM 1658 N N . GLN B 1 90 ? 9.469 -10.719 -13.211 1 98.62 90 GLN B N 1
ATOM 1659 C CA . GLN B 1 90 ? 10.859 -10.953 -12.82 1 98.62 90 GLN B CA 1
ATOM 1660 C C . GLN B 1 90 ? 10.953 -12.086 -11.805 1 98.62 90 GLN B C 1
ATOM 1662 O O . GLN B 1 90 ? 10.469 -11.969 -10.68 1 98.62 90 GLN B O 1
ATOM 1667 N N . PRO B 1 91 ? 11.555 -13.188 -12.219 1 98.5 91 PRO B N 1
ATOM 1668 C CA . PRO B 1 91 ? 11.734 -14.273 -11.25 1 98.5 91 PRO B CA 1
ATOM 1669 C C . PRO B 1 91 ? 12.648 -13.883 -10.086 1 98.5 91 PRO B C 1
ATOM 1671 O O . PRO B 1 91 ? 13.336 -12.859 -10.156 1 98.5 91 PRO B O 1
ATOM 1674 N N . PRO B 1 92 ? 12.648 -14.719 -9.062 1 98.56 92 PRO B N 1
ATOM 1675 C CA . PRO B 1 92 ? 13.5 -14.375 -7.918 1 98.56 92 PRO B CA 1
ATOM 1676 C C . PRO B 1 92 ? 14.961 -14.188 -8.305 1 98.56 92 PRO B C 1
ATOM 1678 O O . PRO B 1 92 ? 15.516 -14.992 -9.062 1 98.56 92 PRO B O 1
ATOM 1681 N N . HIS B 1 93 ? 15.477 -13.148 -7.852 1 98.5 93 HIS B N 1
ATOM 1682 C CA . HIS B 1 93 ? 16.891 -12.836 -8.047 1 98.5 93 HIS B CA 1
ATOM 1683 C C . HIS B 1 93 ? 17.438 -12.039 -6.867 1 98.5 93 HIS B C 1
ATOM 1685 O O . HIS B 1 93 ? 16.688 -11.383 -6.148 1 98.5 93 HIS B O 1
ATOM 1691 N N . ASP B 1 94 ? 18.734 -12.086 -6.723 1 97.88 94 ASP B N 1
ATOM 1692 C CA . ASP B 1 94 ? 19.391 -11.328 -5.664 1 97.88 94 ASP B CA 1
ATOM 1693 C C . ASP B 1 94 ? 19.562 -9.867 -6.059 1 97.88 94 ASP B C 1
ATOM 1695 O O . ASP B 1 94 ? 19.891 -9.562 -7.211 1 97.88 94 ASP B O 1
ATOM 1699 N N . THR B 1 95 ? 19.344 -9.016 -5.074 1 96.75 95 THR B N 1
ATOM 1700 C CA . THR B 1 95 ? 19.469 -7.59 -5.352 1 96.75 95 THR B CA 1
ATOM 1701 C C . THR B 1 95 ? 20.734 -7.031 -4.727 1 96.75 95 THR B C 1
ATOM 1703 O O . THR B 1 95 ? 21.344 -7.668 -3.865 1 96.75 95 THR B O 1
ATOM 1706 N N . GLU B 1 96 ? 21.094 -5.863 -5.07 1 92 96 GLU B N 1
ATOM 1707 C CA . GLU B 1 96 ? 22.281 -5.184 -4.555 1 92 96 GLU B CA 1
ATOM 1708 C C . GLU B 1 96 ? 22.094 -4.777 -3.094 1 92 96 GLU B C 1
ATOM 1710 O O . GLU B 1 96 ? 23.062 -4.625 -2.355 1 92 96 GLU B O 1
ATOM 1715 N N . TRP B 1 97 ? 20.906 -4.66 -2.727 1 92.44 97 TRP B N 1
ATOM 1716 C CA . TRP B 1 97 ? 20.641 -4.203 -1.366 1 92.44 97 TRP B CA 1
ATOM 1717 C C . TRP B 1 97 ? 20.344 -5.379 -0.441 1 92.44 97 TRP B C 1
ATOM 1719 O O . TRP B 1 97 ? 19.922 -5.188 0.702 1 92.44 97 TRP B O 1
ATOM 1729 N N . GLY B 1 98 ? 20.5 -6.586 -0.862 1 94.19 98 GLY B N 1
ATOM 1730 C CA . GLY B 1 98 ? 20.609 -7.719 0.043 1 94.19 98 GLY B CA 1
ATOM 1731 C C . GLY B 1 98 ? 19.328 -8.539 0.124 1 94.19 98 GLY B C 1
ATOM 1732 O O . GLY B 1 98 ? 19.219 -9.453 0.949 1 94.19 98 GLY B O 1
ATOM 1733 N N . SER B 1 99 ? 18.312 -8.258 -0.692 1 96.81 99 SER B N 1
ATOM 1734 C CA . SER B 1 99 ? 17.109 -9.07 -0.727 1 96.81 99 SER B CA 1
ATOM 1735 C C . SER B 1 99 ? 17.094 -9.977 -1.952 1 96.81 99 SER B C 1
ATOM 1737 O O . SER B 1 99 ? 17.875 -9.789 -2.883 1 96.81 99 SER B O 1
ATOM 1739 N N . ARG B 1 100 ? 16.406 -11.055 -1.876 1 98.44 100 ARG B N 1
ATOM 1740 C CA . ARG B 1 100 ? 15.977 -11.867 -3.016 1 98.44 100 ARG B CA 1
ATOM 1741 C C . ARG B 1 100 ? 14.516 -11.609 -3.363 1 98.44 100 ARG B C 1
ATOM 1743 O O . ARG B 1 100 ? 13.633 -11.82 -2.535 1 98.44 100 ARG B O 1
ATOM 1750 N N . GLU B 1 101 ? 14.273 -11.117 -4.582 1 98.69 101 GLU B N 1
ATOM 1751 C CA . GLU B 1 101 ? 12.93 -10.602 -4.816 1 98.69 101 GLU B CA 1
ATOM 1752 C C . GLU B 1 101 ? 12.391 -11.055 -6.172 1 98.69 101 GLU B C 1
ATOM 1754 O O . GLU B 1 101 ? 13.164 -11.312 -7.098 1 98.69 101 GLU B O 1
ATOM 1759 N N . MET B 1 102 ? 11.109 -11.156 -6.297 1 98.75 102 MET B N 1
ATOM 1760 C CA . MET B 1 102 ? 10.383 -11.359 -7.547 1 98.75 102 MET B CA 1
ATOM 1761 C C . MET B 1 102 ? 9.336 -10.266 -7.75 1 98.75 102 MET B C 1
ATOM 1763 O O . MET B 1 102 ? 8.852 -9.68 -6.781 1 98.75 102 MET B O 1
ATOM 1767 N N . LEU B 1 103 ? 9.023 -9.969 -8.992 1 98.81 103 LEU B N 1
ATOM 1768 C CA . LEU B 1 103 ? 8.055 -8.938 -9.344 1 98.81 103 LEU B CA 1
ATOM 1769 C C . LEU B 1 103 ? 6.957 -9.516 -10.234 1 98.81 103 LEU B C 1
ATOM 1771 O O . LEU B 1 103 ? 7.242 -10.227 -11.203 1 98.81 103 LEU B O 1
ATOM 1775 N N . LEU B 1 104 ? 5.766 -9.25 -9.805 1 98.44 104 LEU B N 1
ATOM 1776 C CA . LEU B 1 104 ? 4.59 -9.562 -10.609 1 98.44 104 LEU B CA 1
ATOM 1777 C C . LEU B 1 104 ? 3.764 -8.305 -10.867 1 98.44 104 LEU B C 1
ATOM 1779 O O . LEU B 1 104 ? 3.855 -7.332 -10.117 1 98.44 104 LEU B O 1
ATOM 1783 N N . ARG B 1 105 ? 2.924 -8.383 -11.914 1 98.56 105 ARG B N 1
ATOM 1784 C CA . ARG B 1 105 ? 1.89 -7.387 -12.164 1 98.56 105 ARG B CA 1
ATOM 1785 C C . ARG B 1 105 ? 0.506 -8.023 -12.188 1 98.56 105 ARG B C 1
ATOM 1787 O O . ARG B 1 105 ? 0.31 -9.07 -12.805 1 98.56 105 ARG B O 1
ATOM 1794 N N . ASP B 1 106 ? -0.395 -7.414 -11.484 1 98.75 106 ASP B N 1
ATOM 1795 C CA . ASP B 1 106 ? -1.758 -7.934 -11.531 1 98.75 106 ASP B CA 1
ATOM 1796 C C . ASP B 1 106 ? -2.479 -7.488 -12.797 1 98.75 106 ASP B C 1
ATOM 1798 O O . ASP B 1 106 ? -1.924 -6.738 -13.602 1 98.75 106 ASP B O 1
ATOM 1802 N N . PRO B 1 107 ? -3.656 -7.945 -13.086 1 98.44 107 PRO B N 1
ATOM 1803 C CA . PRO B 1 107 ? -4.355 -7.66 -14.344 1 98.44 107 PRO B CA 1
ATOM 1804 C C . PRO B 1 107 ? -4.559 -6.164 -14.578 1 98.44 107 PRO B C 1
ATOM 1806 O O . PRO B 1 107 ? -4.793 -5.742 -15.711 1 98.44 107 PRO B O 1
ATOM 1809 N N . ASP B 1 108 ? -4.5 -5.348 -13.516 1 98.5 108 ASP B N 1
ATOM 1810 C CA . ASP B 1 108 ? -4.773 -3.916 -13.625 1 98.5 108 ASP B CA 1
ATOM 1811 C C . ASP B 1 108 ? -3.479 -3.107 -13.633 1 98.5 108 ASP B C 1
ATOM 1813 O O . ASP B 1 108 ? -3.512 -1.875 -13.625 1 98.5 108 ASP B O 1
ATOM 1817 N N . GLY B 1 109 ? -2.381 -3.797 -13.562 1 98.5 109 GLY B N 1
ATOM 1818 C CA . GLY B 1 109 ? -1.092 -3.133 -13.68 1 98.5 109 GLY B CA 1
ATOM 1819 C C . GLY B 1 109 ? -0.464 -2.807 -12.344 1 98.5 109 GLY B C 1
ATOM 1820 O O . GLY B 1 109 ? 0.59 -2.17 -12.281 1 98.5 109 GLY B O 1
ATOM 1821 N N . ASN B 1 110 ? -1.099 -3.152 -11.25 1 98.88 110 ASN B N 1
ATOM 1822 C CA . ASN B 1 110 ? -0.46 -3.002 -9.953 1 98.88 110 ASN B CA 1
ATOM 1823 C C . ASN B 1 110 ? 0.751 -3.92 -9.812 1 98.88 110 ASN B C 1
ATOM 1825 O O . ASN B 1 110 ? 0.717 -5.07 -10.25 1 98.88 110 ASN B O 1
ATOM 1829 N N . ARG B 1 111 ? 1.788 -3.445 -9.18 1 98.88 111 ARG B N 1
ATOM 1830 C CA . ARG B 1 111 ? 3.037 -4.188 -9.047 1 98.88 111 ARG B CA 1
ATOM 1831 C C . ARG B 1 111 ? 3.156 -4.809 -7.656 1 98.88 111 ARG B C 1
ATOM 1833 O O . ARG B 1 111 ? 2.996 -4.121 -6.648 1 98.88 111 ARG B O 1
ATOM 1840 N N . LEU B 1 112 ? 3.385 -6.02 -7.613 1 98.94 112 LEU B N 1
ATOM 1841 C CA . LEU B 1 112 ? 3.566 -6.793 -6.391 1 98.94 112 LEU B CA 1
ATOM 1842 C C . LEU B 1 112 ? 4.973 -7.379 -6.32 1 98.94 112 LEU B C 1
ATOM 1844 O O . LEU B 1 112 ? 5.34 -8.227 -7.137 1 98.94 112 LEU B O 1
ATOM 1848 N N . ARG B 1 113 ? 5.746 -6.895 -5.418 1 98.88 113 ARG B N 1
ATOM 1849 C CA . ARG B 1 113 ? 7.086 -7.426 -5.188 1 98.88 113 ARG B CA 1
ATOM 1850 C C . ARG B 1 113 ? 7.129 -8.281 -3.928 1 98.88 113 ARG B C 1
ATOM 1852 O O . ARG B 1 113 ? 6.648 -7.867 -2.871 1 98.88 113 ARG B O 1
ATOM 1859 N N . PHE B 1 114 ? 7.57 -9.461 -4.07 1 98.88 114 PHE B N 1
ATOM 1860 C CA . PHE B 1 114 ? 7.789 -10.359 -2.949 1 98.88 114 PHE B CA 1
ATOM 1861 C C . PHE B 1 114 ? 9.281 -10.531 -2.674 1 98.88 114 PHE B C 1
ATOM 1863 O O . PHE B 1 114 ? 10.039 -10.922 -3.564 1 98.88 114 PHE B O 1
ATOM 1870 N N . ALA B 1 115 ? 9.656 -10.242 -1.471 1 98.75 115 ALA B N 1
ATOM 1871 C CA . ALA B 1 115 ? 11.078 -10.195 -1.146 1 98.75 115 ALA B CA 1
ATOM 1872 C C . ALA B 1 115 ? 11.391 -11.023 0.094 1 98.75 115 ALA B C 1
ATOM 1874 O O . ALA B 1 115 ? 10.664 -10.961 1.089 1 98.75 115 ALA B O 1
ATOM 1875 N N . THR B 1 116 ? 12.398 -11.828 0.009 1 98.5 116 THR B N 1
ATOM 1876 C CA . THR B 1 116 ? 13.016 -12.477 1.159 1 98.5 116 THR B CA 1
ATOM 1877 C C . THR B 1 116 ? 14.328 -11.789 1.534 1 98.5 116 THR B C 1
ATOM 1879 O O . THR B 1 116 ? 15.188 -11.578 0.68 1 98.5 116 THR B O 1
ATOM 1882 N N . HIS B 1 117 ? 14.352 -11.367 2.787 1 92.88 117 HIS B N 1
ATOM 1883 C CA . HIS B 1 117 ? 15.578 -10.727 3.242 1 92.88 117 HIS B CA 1
ATOM 1884 C C . HIS B 1 117 ? 16.594 -11.75 3.729 1 92.88 117 HIS B C 1
ATOM 1886 O O . HIS B 1 117 ? 16.219 -12.75 4.348 1 92.88 117 HIS B O 1
ATOM 1892 N N . ALA B 1 118 ? 17.781 -11.602 3.248 1 78.5 118 ALA B N 1
ATOM 1893 C CA . ALA B 1 118 ? 18.859 -12.5 3.645 1 78.5 118 ALA B CA 1
ATOM 1894 C C . ALA B 1 118 ? 19.109 -12.438 5.152 1 78.5 118 ALA B C 1
ATOM 1896 O O . ALA B 1 118 ? 18.922 -11.383 5.77 1 78.5 118 ALA B O 1
ATOM 1897 N N . ASP B 1 119 ? 19.094 -13.641 5.938 1 60.5 119 ASP B N 1
ATOM 1898 C CA . ASP B 1 119 ? 19.469 -13.742 7.344 1 60.5 119 ASP B CA 1
ATOM 1899 C C . ASP B 1 119 ? 20.812 -13.047 7.602 1 60.5 119 ASP B C 1
ATOM 1901 O O . ASP B 1 119 ? 21.656 -12.969 6.711 1 60.5 119 ASP B O 1
#

Solvent-accessible surface area (backbone atoms only — not comparable to full-atom values): 12544 Å² total; per-residue (Å²): 105,82,84,43,53,31,35,40,37,35,33,86,47,60,88,64,38,48,50,46,42,36,69,25,67,57,32,41,78,75,49,75,48,57,92,45,93,90,47,56,44,37,34,38,34,34,42,96,87,43,56,37,36,40,31,35,46,82,83,65,37,34,54,19,21,28,39,40,34,57,41,90,52,42,67,61,48,48,51,52,24,50,75,50,66,41,73,65,75,36,68,74,41,80,48,96,85,52,33,32,33,27,35,32,56,50,90,51,50,27,31,43,33,38,27,16,68,68,132,104,83,85,43,53,31,36,42,39,36,32,86,46,61,85,62,39,51,50,47,41,35,69,24,67,55,31,42,77,74,49,73,46,59,91,43,93,91,46,56,45,35,36,39,35,35,43,96,88,42,56,38,36,41,31,36,46,83,83,66,39,33,54,21,21,28,38,41,32,56,41,92,52,42,65,61,49,49,52,52,24,50,75,49,66,42,74,63,75,37,69,74,42,80,47,95,87,53,34,34,32,29,35,31,56,48,90,51,50,28,31,43,31,40,27,16,69,66,130

Secondary structure (DSSP, 8-state):
----EEEEEE-S-HHHHHHIIIIIT--EEEEEE-SSTTSPPEEEEEETTEEEEEE--TTT--S--EEEEE-S-HHHHHHHHHHTT---SEEEEE-TTSEEEEEEE-TTS-EEEEEEEP-/----EEEEEE-S-HHHHHHIIIIIT--EEEEEE-SSTTSPPEEEEEETTEEEEEE--TTT--S--EEEEE-S-HHHHHHHHHHTT---SEEEEE-TTSEEEEEEE-TTS-EEEEEEEP-